Protein AF-A0A950ZWG2-F1 (afdb_monomer_lite)

Structure (mmCIF, N/CA/C/O backbone):
data_AF-A0A950ZWG2-F1
#
_entry.id   AF-A0A950ZWG2-F1
#
loop_
_atom_site.group_PDB
_atom_site.id
_atom_site.type_symbol
_atom_site.label_atom_id
_atom_site.label_alt_id
_atom_site.label_comp_id
_atom_site.label_asym_id
_atom_site.label_entity_id
_atom_site.label_seq_id
_atom_site.pdbx_PDB_ins_code
_atom_site.Cartn_x
_atom_site.Cartn_y
_atom_site.Cartn_z
_atom_site.occupancy
_atom_site.B_iso_or_equiv
_atom_site.auth_seq_id
_atom_site.auth_comp_id
_atom_site.auth_asym_id
_atom_site.auth_atom_id
_atom_site.pdbx_PDB_model_num
ATOM 1 N N . MET A 1 1 ? -2.601 -12.090 12.454 1.00 57.84 1 MET A N 1
ATOM 2 C CA . MET A 1 1 ? -3.024 -10.931 11.631 1.00 57.84 1 MET A CA 1
ATOM 3 C C . MET A 1 1 ? -3.978 -10.058 12.443 1.00 57.84 1 MET A C 1
ATOM 5 O O . MET A 1 1 ? -5.065 -9.748 11.987 1.00 57.84 1 MET A O 1
ATOM 9 N N . GLU A 1 2 ? -3.594 -9.695 13.664 1.00 65.06 2 GLU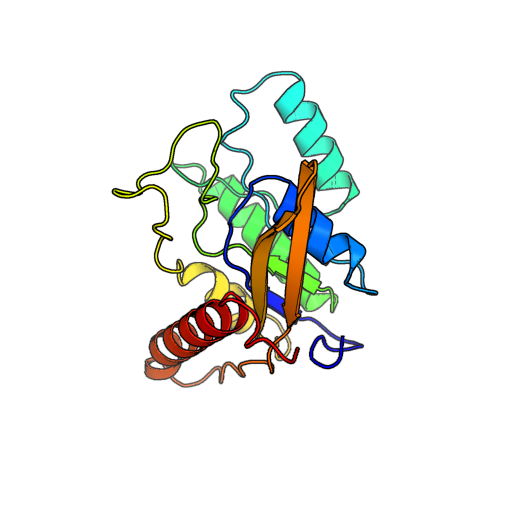 A N 1
ATOM 10 C CA . GLU A 1 2 ? -4.535 -9.152 14.657 1.00 65.06 2 GLU A CA 1
ATOM 11 C C . GLU A 1 2 ? -4.933 -7.692 14.390 1.00 65.06 2 GLU A C 1
ATOM 13 O O . GLU A 1 2 ? -6.014 -7.266 14.769 1.00 65.06 2 GLU A O 1
ATOM 18 N N . ASN A 1 3 ? -4.104 -6.947 13.650 1.00 85.31 3 ASN A N 1
ATOM 19 C CA . ASN A 1 3 ? -4.271 -5.501 13.486 1.00 85.31 3 ASN A CA 1
ATOM 20 C C . ASN A 1 3 ? -4.877 -5.059 12.142 1.00 85.31 3 ASN A C 1
ATOM 22 O O . ASN A 1 3 ? -5.095 -3.867 11.933 1.00 85.31 3 ASN A O 1
ATOM 26 N N . VAL A 1 4 ? -5.147 -5.987 11.214 1.00 85.56 4 VAL A N 1
ATOM 27 C CA . VAL A 1 4 ? -5.869 -5.658 9.972 1.00 85.56 4 VAL A CA 1
ATOM 28 C C . VAL A 1 4 ? -7.368 -5.791 10.248 1.00 85.56 4 VAL A C 1
ATOM 30 O O . VAL A 1 4 ? -7.799 -6.887 10.605 1.00 85.56 4 VAL A O 1
ATOM 33 N N . PRO A 1 5 ? -8.178 -4.734 10.054 1.00 86.31 5 PRO A N 1
ATOM 34 C CA . PRO A 1 5 ? -9.613 -4.801 10.303 1.00 86.31 5 PRO A CA 1
ATOM 35 C C . PRO A 1 5 ? -10.286 -5.935 9.523 1.00 86.31 5 PRO A C 1
ATOM 37 O O . PRO A 1 5 ? -10.123 -6.051 8.301 1.00 86.31 5 PRO A O 1
ATOM 40 N N . GLU A 1 6 ? -11.098 -6.739 10.211 1.00 88.19 6 GLU A N 1
ATOM 41 C CA . GLU A 1 6 ? -11.831 -7.853 9.595 1.00 88.19 6 GLU A CA 1
ATOM 42 C C . GLU A 1 6 ? -12.855 -7.376 8.556 1.00 88.19 6 GLU A C 1
ATOM 44 O O . GLU A 1 6 ? -13.141 -8.070 7.579 1.00 88.19 6 GLU A O 1
ATOM 49 N N . ARG A 1 7 ? -13.406 -6.173 8.756 1.00 89.12 7 ARG A N 1
ATOM 50 C CA . ARG A 1 7 ? -14.430 -5.548 7.910 1.00 89.12 7 ARG A CA 1
ATOM 51 C C . ARG A 1 7 ? -14.141 -4.061 7.727 1.00 89.12 7 ARG A C 1
ATOM 53 O O . ARG A 1 7 ? -13.371 -3.474 8.479 1.00 89.12 7 ARG A O 1
ATOM 60 N N . GLY A 1 8 ? -14.785 -3.459 6.728 1.00 90.88 8 GLY A N 1
ATOM 61 C CA . GLY A 1 8 ? -14.620 -2.040 6.406 1.00 90.88 8 GLY A CA 1
ATOM 62 C C . GLY A 1 8 ? -13.305 -1.736 5.683 1.00 90.88 8 GLY A C 1
ATOM 63 O O . GLY A 1 8 ? -12.516 -2.649 5.417 1.00 90.88 8 GLY A O 1
ATOM 64 N N . PRO A 1 9 ? -13.073 -0.476 5.300 1.00 94.25 9 PRO A N 1
ATOM 65 C CA . PRO A 1 9 ? -11.868 -0.111 4.576 1.00 94.25 9 PRO A CA 1
ATOM 66 C C . PRO A 1 9 ? -10.641 -0.086 5.473 1.00 94.25 9 PRO A C 1
ATOM 68 O O . PRO A 1 9 ? -10.737 0.116 6.678 1.00 94.25 9 PRO A O 1
ATOM 71 N N . ALA A 1 10 ? -9.476 -0.240 4.858 1.00 94.50 10 ALA A N 1
ATOM 72 C CA . ALA A 1 10 ? -8.196 0.005 5.505 1.00 94.50 10 ALA A CA 1
ATOM 73 C C . ALA A 1 10 ? -7.162 0.400 4.454 1.00 94.50 10 ALA A C 1
ATOM 75 O O . ALA A 1 10 ? -7.217 -0.078 3.317 1.00 94.50 10 ALA A O 1
ATOM 76 N N . ILE A 1 11 ? -6.203 1.236 4.843 1.00 94.94 11 ILE A N 1
ATOM 77 C CA . ILE A 1 11 ? -5.002 1.473 4.043 1.00 94.94 11 ILE A CA 1
ATOM 78 C C . ILE A 1 11 ? -3.841 0.784 4.749 1.00 94.94 11 ILE A C 1
ATOM 80 O O . ILE A 1 11 ? -3.479 1.160 5.862 1.00 94.94 11 ILE A O 1
ATOM 84 N N . LEU A 1 12 ? -3.263 -0.221 4.098 1.00 95.25 12 LEU A N 1
ATOM 85 C CA . LEU A 1 12 ? -2.003 -0.824 4.509 1.00 95.25 12 LEU A CA 1
ATOM 86 C C . LEU A 1 12 ? -0.867 0.057 3.997 1.00 95.25 12 LEU A C 1
ATOM 88 O O . LEU A 1 12 ? -0.801 0.358 2.803 1.00 95.25 12 LEU A O 1
ATOM 92 N N . VAL A 1 13 ? 0.015 0.467 4.899 1.00 94.12 13 VAL A N 1
ATOM 93 C CA . VAL A 1 13 ? 1.111 1.385 4.596 1.00 94.12 13 VAL A CA 1
ATOM 94 C C . VAL A 1 13 ? 2.417 0.672 4.875 1.00 94.12 13 VAL A C 1
ATOM 96 O O . VAL A 1 13 ? 2.715 0.368 6.027 1.00 94.12 13 VAL A O 1
ATOM 99 N N . ALA A 1 14 ? 3.187 0.411 3.826 1.00 92.12 14 ALA A N 1
ATOM 100 C CA . ALA A 1 14 ? 4.448 -0.310 3.919 1.00 92.12 14 ALA A CA 1
ATOM 101 C C . ALA A 1 14 ? 5.594 0.493 3.302 1.00 92.12 14 ALA A C 1
ATOM 103 O O . ALA A 1 14 ? 5.391 1.278 2.372 1.00 92.12 14 ALA A O 1
ATOM 104 N N . ARG A 1 15 ? 6.816 0.245 3.784 1.00 87.81 15 ARG A N 1
ATOM 105 C CA . ARG A 1 15 ? 8.027 0.588 3.031 1.00 87.81 15 ARG A CA 1
ATOM 106 C C . ARG A 1 15 ? 8.217 -0.391 1.889 1.00 87.81 15 ARG A C 1
ATOM 108 O O . ARG A 1 15 ? 7.803 -1.547 1.978 1.00 87.81 15 ARG A O 1
ATOM 115 N N . HIS A 1 16 ? 8.843 0.085 0.822 1.00 79.31 16 HIS A N 1
ATOM 116 C CA . HIS A 1 16 ? 9.085 -0.724 -0.359 1.00 79.31 16 HIS A CA 1
ATOM 117 C C . HIS A 1 16 ? 10.554 -1.144 -0.390 1.00 79.31 16 HIS A C 1
ATOM 119 O O . HIS A 1 16 ? 11.430 -0.348 -0.707 1.00 79.31 16 HIS A O 1
ATOM 125 N N . TYR A 1 17 ? 10.843 -2.388 -0.023 1.00 75.50 17 TYR A N 1
ATOM 126 C CA . TYR A 1 17 ? 12.173 -2.975 -0.121 1.00 75.50 17 TYR A CA 1
ATOM 127 C C . TYR A 1 17 ? 12.403 -3.613 -1.495 1.00 75.50 17 TYR A C 1
ATOM 129 O O . TYR A 1 17 ? 13.379 -3.296 -2.170 1.00 75.50 17 TYR A O 1
ATOM 137 N N . HIS A 1 18 ? 11.488 -4.465 -1.958 1.00 75.50 18 HIS A N 1
ATOM 138 C CA . HIS A 1 18 ? 11.606 -5.172 -3.229 1.00 75.50 18 HIS A CA 1
ATOM 139 C C . HIS A 1 18 ? 10.356 -4.991 -4.099 1.00 75.50 18 HIS A C 1
ATOM 141 O O . HIS A 1 18 ? 9.245 -5.323 -3.690 1.00 75.50 18 HIS A O 1
ATOM 147 N N . HIS A 1 19 ? 10.556 -4.572 -5.354 1.00 70.12 19 HIS A N 1
ATOM 148 C CA . HIS A 1 19 ? 9.487 -4.227 -6.306 1.00 70.12 19 HIS A CA 1
ATOM 149 C C . HIS A 1 19 ? 8.378 -5.292 -6.454 1.00 70.12 19 HIS A C 1
ATOM 151 O O . HIS A 1 19 ? 7.208 -4.945 -6.576 1.00 70.12 19 HIS A O 1
ATOM 157 N N . LEU A 1 20 ? 8.730 -6.586 -6.429 1.00 73.88 20 LEU A N 1
ATOM 158 C CA . LEU A 1 20 ? 7.768 -7.696 -6.520 1.00 73.88 20 LEU A CA 1
ATOM 159 C C . LEU A 1 20 ? 7.406 -8.360 -5.175 1.00 73.88 20 LEU A C 1
ATOM 161 O O . LEU A 1 20 ? 6.227 -8.572 -4.889 1.00 73.88 20 LEU A O 1
ATOM 165 N N . TYR A 1 21 ? 8.404 -8.733 -4.365 1.00 79.38 21 TYR A N 1
ATOM 166 C CA . TYR A 1 21 ? 8.184 -9.612 -3.212 1.00 79.38 21 TYR A CA 1
ATOM 167 C C . TYR A 1 21 ? 7.397 -8.969 -2.073 1.00 79.38 21 TYR A C 1
ATOM 169 O O . TYR A 1 21 ? 6.665 -9.683 -1.396 1.00 79.38 21 TYR A O 1
ATOM 177 N N . ASP A 1 22 ? 7.471 -7.649 -1.898 1.00 83.44 22 ASP A N 1
ATOM 178 C CA . ASP A 1 22 ? 6.758 -6.970 -0.811 1.00 83.44 22 ASP A CA 1
ATOM 179 C C . ASP A 1 22 ? 5.245 -7.121 -0.953 1.00 83.44 22 ASP A C 1
ATOM 181 O O . ASP A 1 22 ? 4.557 -7.582 -0.041 1.00 83.44 22 ASP A O 1
ATOM 185 N N . ALA A 1 23 ? 4.726 -6.774 -2.135 1.00 84.00 23 ALA A N 1
ATOM 186 C CA . ALA A 1 23 ? 3.310 -6.903 -2.430 1.00 84.00 23 ALA A CA 1
ATOM 187 C C . ALA A 1 23 ? 2.889 -8.376 -2.373 1.00 84.00 23 ALA A C 1
ATOM 189 O O . ALA A 1 23 ? 1.889 -8.689 -1.738 1.00 84.00 23 ALA A O 1
ATOM 190 N N . ALA A 1 24 ? 3.671 -9.293 -2.954 1.00 85.31 24 ALA A N 1
ATOM 191 C CA . ALA A 1 24 ? 3.365 -10.723 -2.916 1.00 85.31 24 ALA A CA 1
ATOM 192 C C . ALA A 1 24 ? 3.292 -11.273 -1.479 1.00 85.31 24 ALA A C 1
ATOM 194 O O . ALA A 1 24 ? 2.357 -12.004 -1.151 1.00 85.31 24 ALA A O 1
ATOM 195 N N . ALA A 1 25 ? 4.231 -10.889 -0.609 1.00 86.38 25 ALA A N 1
ATOM 196 C CA . ALA A 1 25 ? 4.246 -11.302 0.790 1.00 86.38 25 ALA A CA 1
ATOM 197 C C . ALA A 1 25 ? 3.003 -10.802 1.536 1.00 86.38 25 ALA A C 1
ATOM 199 O O . ALA A 1 25 ? 2.392 -11.568 2.280 1.00 86.38 25 ALA A O 1
ATOM 200 N N . ILE A 1 26 ? 2.592 -9.552 1.304 1.00 89.31 26 ILE A N 1
ATOM 201 C CA . ILE A 1 26 ? 1.384 -8.982 1.912 1.00 89.31 26 ILE A CA 1
ATOM 202 C C . ILE A 1 26 ? 0.129 -9.672 1.370 1.00 89.31 26 ILE A C 1
ATOM 204 O O . ILE A 1 26 ? -0.695 -10.123 2.158 1.00 89.31 26 ILE A O 1
ATOM 208 N N . LEU A 1 27 ? -0.003 -9.821 0.049 1.00 89.31 27 LEU A N 1
ATOM 209 C CA . LEU A 1 27 ? -1.151 -10.475 -0.589 1.00 89.31 27 LEU A CA 1
ATOM 210 C C . LEU A 1 27 ? -1.334 -11.923 -0.108 1.00 89.31 27 LEU A C 1
ATOM 212 O O . LEU A 1 27 ? -2.456 -12.346 0.146 1.00 89.31 27 LEU A O 1
ATOM 216 N N . ALA A 1 28 ? -0.240 -12.666 0.072 1.00 88.12 28 ALA A N 1
ATOM 217 C CA . ALA A 1 28 ? -0.278 -14.042 0.569 1.00 88.12 28 ALA A CA 1
ATOM 218 C C . ALA A 1 28 ? -0.637 -14.146 2.064 1.00 88.12 28 ALA A C 1
ATOM 220 O O . ALA A 1 28 ? -1.088 -15.196 2.518 1.00 88.12 28 ALA A O 1
ATOM 221 N N . ASN A 1 29 ? -0.433 -13.075 2.837 1.00 89.06 29 ASN A N 1
ATOM 222 C CA . ASN A 1 29 ? -0.609 -13.046 4.291 1.00 89.06 29 ASN A CA 1
ATOM 223 C C . ASN A 1 29 ? -1.711 -12.080 4.741 1.00 89.06 29 ASN A C 1
ATOM 225 O O . ASN A 1 29 ? -1.755 -11.696 5.907 1.00 89.06 29 ASN A O 1
ATOM 229 N N . VAL A 1 30 ? -2.613 -11.669 3.856 1.00 88.94 30 VAL A N 1
ATOM 230 C CA . VAL A 1 30 ? -3.818 -10.930 4.236 1.00 88.94 30 VAL A CA 1
ATOM 231 C C . VAL A 1 30 ? -5.017 -11.729 3.749 1.00 88.94 30 VAL A C 1
ATOM 233 O O . VAL A 1 30 ? -5.161 -11.998 2.566 1.00 88.94 30 VAL A O 1
ATOM 236 N N . ARG A 1 31 ? -5.903 -12.121 4.673 1.00 87.31 31 ARG A N 1
ATOM 237 C CA . ARG A 1 31 ? -7.103 -12.927 4.355 1.00 87.31 31 ARG A CA 1
ATOM 238 C C . ARG A 1 31 ? -8.150 -12.180 3.526 1.00 87.31 31 ARG A C 1
ATOM 240 O O . ARG A 1 31 ? -9.110 -12.783 3.058 1.00 87.31 31 ARG A O 1
ATOM 247 N N . ARG A 1 32 ? -8.005 -10.862 3.407 1.00 89.94 32 ARG A N 1
ATOM 248 C CA . ARG A 1 32 ? -8.902 -9.986 2.656 1.00 89.94 32 ARG A CA 1
ATOM 249 C C . ARG A 1 32 ? -8.307 -9.683 1.293 1.00 89.94 32 ARG A C 1
ATOM 251 O O . ARG A 1 32 ? -7.094 -9.615 1.143 1.00 89.94 32 ARG A O 1
ATOM 258 N N . GLU A 1 33 ? -9.175 -9.436 0.324 1.00 91.12 33 GLU A N 1
ATOM 259 C CA . GLU A 1 33 ? -8.762 -8.920 -0.975 1.00 91.12 33 GLU A CA 1
ATOM 260 C C . GLU A 1 33 ? -8.091 -7.549 -0.795 1.00 91.12 33 GLU A C 1
ATOM 262 O O . GLU A 1 33 ? -8.706 -6.598 -0.299 1.00 91.12 33 GLU A O 1
ATOM 267 N N . VAL A 1 34 ? -6.812 -7.476 -1.162 1.00 93.00 34 VAL A N 1
ATOM 268 C CA . VAL A 1 34 ? -6.003 -6.259 -1.103 1.00 93.00 34 VAL A CA 1
ATOM 269 C C . VAL A 1 34 ? -5.768 -5.764 -2.522 1.00 93.00 34 VAL A C 1
ATOM 271 O O . VAL A 1 34 ? -5.275 -6.489 -3.388 1.00 93.00 34 VAL A O 1
ATOM 274 N N . HIS A 1 35 ? -6.075 -4.493 -2.745 1.00 94.69 35 HIS A N 1
ATOM 275 C CA . HIS A 1 35 ? -5.797 -3.816 -4.002 1.00 94.69 35 HIS A CA 1
ATOM 276 C C . HIS A 1 35 ? -4.532 -2.984 -3.848 1.00 94.69 35 HIS A C 1
ATOM 278 O O . HIS A 1 35 ? -4.397 -2.235 -2.884 1.00 94.69 35 HIS A O 1
ATOM 284 N N . VAL A 1 36 ? -3.593 -3.105 -4.780 1.00 92.88 36 VAL A N 1
ATOM 285 C CA . VAL A 1 36 ? -2.309 -2.405 -4.692 1.00 92.88 36 VAL A CA 1
ATOM 286 C C . VAL A 1 36 ? -2.376 -1.126 -5.518 1.00 92.88 36 VAL A C 1
ATOM 288 O O . VAL A 1 36 ? -2.737 -1.166 -6.692 1.00 92.88 36 VAL A O 1
ATOM 291 N N . LEU A 1 37 ? -2.031 0.015 -4.920 1.00 90.19 37 LEU A N 1
ATOM 292 C CA . LEU A 1 37 ? -1.791 1.247 -5.670 1.00 90.19 37 LEU A CA 1
ATOM 293 C C . LEU A 1 37 ? -0.452 1.105 -6.401 1.00 90.19 37 LEU A C 1
ATOM 295 O O . LEU A 1 37 ? 0.608 1.229 -5.789 1.00 90.19 37 LEU A O 1
ATOM 299 N N . VAL A 1 38 ? -0.500 0.810 -7.699 1.00 85.56 38 VAL A N 1
ATOM 300 C CA . VAL A 1 38 ? 0.692 0.485 -8.489 1.00 85.56 38 VAL A CA 1
ATOM 301 C C . VAL A 1 38 ? 1.141 1.657 -9.343 1.00 85.56 38 VAL A C 1
ATOM 303 O O . VAL A 1 38 ? 0.348 2.312 -10.023 1.00 85.56 38 VAL A O 1
ATOM 306 N N . ALA A 1 39 ? 2.449 1.877 -9.359 1.00 82.62 39 ALA A N 1
ATOM 307 C CA . ALA A 1 39 ? 3.078 2.728 -10.346 1.00 82.62 39 ALA A CA 1
ATOM 308 C C . ALA A 1 39 ? 3.575 1.884 -11.524 1.00 82.62 39 ALA A C 1
ATOM 310 O O . ALA A 1 39 ? 4.307 0.917 -11.319 1.00 82.62 39 ALA A O 1
ATOM 311 N N . LEU A 1 40 ? 3.167 2.224 -12.750 1.00 80.19 40 LEU A N 1
ATOM 312 C CA . LEU A 1 40 ? 3.529 1.471 -13.965 1.00 80.19 40 LEU A CA 1
ATOM 313 C C . LEU A 1 40 ? 4.415 2.262 -14.936 1.00 80.19 40 LEU A C 1
ATOM 315 O O . LEU A 1 40 ? 4.761 1.745 -15.994 1.00 80.19 40 LEU A O 1
ATOM 319 N N . ASP A 1 41 ? 4.811 3.488 -14.590 1.00 73.62 41 ASP A N 1
ATOM 320 C CA . ASP A 1 41 ? 5.671 4.342 -15.424 1.00 73.62 41 ASP A CA 1
ATOM 321 C C . ASP A 1 41 ? 7.071 3.756 -15.680 1.00 73.62 41 ASP A C 1
ATOM 323 O O . ASP A 1 41 ? 7.761 4.196 -16.595 1.00 73.62 41 ASP A O 1
ATOM 327 N N . TRP A 1 42 ? 7.481 2.738 -14.917 1.00 68.38 42 TRP A N 1
ATOM 328 C CA . TRP A 1 42 ? 8.733 2.002 -15.124 1.00 68.38 42 TRP A CA 1
ATOM 329 C C . TRP A 1 42 ? 8.680 1.003 -16.283 1.00 68.38 42 TRP A C 1
ATOM 331 O O . TRP A 1 42 ? 9.709 0.609 -16.830 1.00 68.38 42 TRP A O 1
ATOM 341 N N . LEU A 1 43 ? 7.490 0.568 -16.684 1.00 69.50 43 LEU A N 1
ATOM 342 C CA . LEU A 1 43 ? 7.358 -0.281 -17.855 1.00 69.50 43 LEU A CA 1
ATOM 343 C C . LEU A 1 43 ? 7.484 0.637 -19.064 1.00 69.50 43 LEU A C 1
ATOM 345 O O . LEU A 1 43 ? 6.543 1.362 -19.378 1.00 69.50 43 LEU A O 1
ATOM 349 N N . GLY A 1 44 ? 8.644 0.607 -19.728 1.00 65.19 44 GLY A N 1
ATOM 350 C CA . GLY A 1 44 ? 9.007 1.425 -20.898 1.00 65.19 44 GLY A CA 1
ATOM 351 C C . GLY A 1 44 ? 8.140 1.226 -22.155 1.00 65.19 44 GLY A C 1
ATOM 352 O O . GLY A 1 44 ? 8.622 1.391 -23.270 1.00 65.19 44 GLY A O 1
ATOM 353 N N . GLY A 1 45 ? 6.868 0.856 -21.990 1.00 76.44 45 GLY A N 1
ATOM 354 C CA . GLY A 1 45 ? 5.871 0.679 -23.032 1.00 76.44 45 GLY A CA 1
ATOM 355 C C . GLY A 1 45 ? 5.712 -0.763 -23.512 1.00 76.44 45 GLY A C 1
ATOM 356 O O . GLY A 1 45 ? 6.145 -1.732 -22.882 1.00 76.44 45 GLY A O 1
ATOM 357 N N . GLY A 1 46 ? 5.033 -0.891 -24.651 1.00 84.69 46 GLY A N 1
ATOM 358 C CA . GLY A 1 46 ? 4.869 -2.151 -25.371 1.00 84.69 46 GLY A CA 1
ATOM 359 C C . GLY A 1 46 ? 3.985 -3.184 -24.668 1.00 84.69 46 GLY A C 1
ATOM 360 O O . GLY A 1 46 ? 3.134 -2.870 -23.832 1.00 84.69 46 GLY A O 1
ATOM 361 N N . TRP A 1 47 ? 4.188 -4.449 -25.038 1.00 85.81 47 TRP A N 1
ATOM 362 C CA . TRP A 1 47 ? 3.344 -5.563 -24.600 1.00 85.81 47 TRP A CA 1
ATOM 363 C C . TRP A 1 47 ? 3.390 -5.786 -23.083 1.00 85.81 47 TRP A C 1
ATOM 365 O O . TRP A 1 47 ? 2.369 -6.111 -22.488 1.00 85.81 47 TRP A O 1
ATOM 375 N N . ARG A 1 48 ? 4.540 -5.551 -22.435 1.00 82.44 48 ARG A N 1
ATOM 376 C CA . ARG A 1 48 ? 4.684 -5.700 -20.977 1.00 82.44 48 ARG A CA 1
ATOM 377 C C . ARG A 1 48 ? 3.795 -4.713 -20.228 1.00 82.44 48 ARG A C 1
ATOM 379 O O . ARG A 1 48 ? 3.105 -5.103 -19.291 1.00 82.44 48 ARG A O 1
ATOM 386 N N . LEU A 1 49 ? 3.758 -3.455 -20.675 1.00 84.12 49 LEU A N 1
ATOM 387 C CA . LEU A 1 49 ? 2.852 -2.453 -20.118 1.00 84.12 49 LEU A CA 1
ATOM 388 C C . LEU A 1 49 ? 1.387 -2.832 -20.369 1.00 84.12 49 LEU A C 1
ATOM 390 O O . LEU A 1 49 ? 0.566 -2.693 -19.467 1.00 84.12 49 LEU A O 1
ATOM 394 N N . ALA A 1 50 ? 1.051 -3.336 -21.559 1.00 85.25 50 ALA A N 1
ATOM 395 C CA . ALA A 1 50 ? -0.310 -3.774 -21.869 1.00 85.25 50 ALA A CA 1
ATOM 396 C C . ALA A 1 50 ? -0.769 -4.925 -20.956 1.00 85.25 50 ALA A C 1
ATOM 398 O O . ALA A 1 50 ? -1.841 -4.839 -20.359 1.00 85.25 50 ALA A O 1
ATOM 399 N N . VAL A 1 51 ? 0.071 -5.950 -20.778 1.00 86.81 51 VAL A N 1
ATOM 400 C CA . VAL A 1 51 ? -0.195 -7.084 -19.880 1.00 86.81 51 VAL A CA 1
ATOM 401 C C . VAL A 1 51 ? -0.340 -6.614 -18.436 1.00 86.81 51 VAL A C 1
ATOM 403 O O . VAL A 1 51 ? -1.305 -6.975 -17.770 1.00 86.81 51 VAL A O 1
ATOM 406 N N . MET A 1 52 ? 0.559 -5.756 -17.954 1.00 85.12 52 MET A N 1
ATOM 407 C CA . MET A 1 52 ? 0.484 -5.253 -16.580 1.00 85.12 52 MET A CA 1
ATOM 408 C C . MET A 1 52 ? -0.734 -4.362 -16.343 1.00 85.12 52 MET A C 1
ATOM 410 O O . MET A 1 52 ? -1.340 -4.438 -15.278 1.00 85.12 52 MET A O 1
ATOM 414 N N . ARG A 1 53 ? -1.151 -3.561 -17.330 1.00 86.25 53 ARG A N 1
ATOM 415 C CA . ARG A 1 53 ? -2.411 -2.806 -17.252 1.00 86.25 53 ARG A CA 1
ATOM 416 C C . ARG A 1 53 ? -3.622 -3.728 -17.225 1.00 86.25 53 ARG A C 1
ATOM 418 O O . ARG A 1 53 ? -4.562 -3.445 -16.490 1.00 86.25 53 ARG A O 1
ATOM 425 N N . TRP A 1 54 ? -3.602 -4.810 -17.999 1.00 88.38 54 TRP A N 1
ATOM 426 C CA . TRP A 1 54 ? -4.667 -5.809 -17.985 1.00 88.38 54 TRP A CA 1
ATOM 427 C C . TRP A 1 54 ? -4.751 -6.521 -16.628 1.00 88.38 54 TRP A C 1
ATOM 429 O O . TRP A 1 54 ? -5.831 -6.579 -16.046 1.00 88.38 54 TRP A O 1
ATOM 439 N N . LEU A 1 55 ? -3.616 -6.960 -16.074 1.00 87.44 55 LEU A N 1
ATOM 440 C CA . LEU A 1 55 ? -3.545 -7.564 -14.738 1.00 87.44 55 LEU A CA 1
ATOM 441 C C . LEU A 1 55 ? -4.014 -6.592 -13.650 1.00 87.44 55 LEU A C 1
ATOM 443 O O . LEU A 1 55 ? -4.824 -6.962 -12.804 1.00 87.44 55 LEU A O 1
ATOM 447 N N . ALA A 1 56 ? -3.557 -5.338 -13.703 1.00 87.44 56 ALA A N 1
ATOM 448 C CA . ALA A 1 56 ? -3.988 -4.305 -12.770 1.00 87.44 56 ALA A CA 1
ATOM 449 C C . ALA A 1 56 ? -5.500 -4.057 -12.871 1.00 87.44 56 ALA A C 1
ATOM 451 O O . ALA A 1 56 ? -6.174 -3.973 -11.850 1.00 87.44 56 ALA A O 1
ATOM 452 N N . ALA A 1 57 ? -6.064 -4.007 -14.080 1.00 88.19 57 ALA A N 1
ATOM 453 C CA . ALA A 1 57 ? -7.505 -3.865 -14.267 1.00 88.19 57 ALA A CA 1
ATOM 454 C C . ALA A 1 57 ? -8.282 -5.069 -13.707 1.00 88.19 57 ALA A C 1
ATOM 456 O O . ALA A 1 57 ? -9.261 -4.872 -12.988 1.00 88.19 57 ALA A O 1
ATOM 457 N N . ALA A 1 58 ? -7.821 -6.296 -13.975 1.00 87.19 58 ALA A N 1
ATOM 458 C CA . ALA A 1 58 ? -8.441 -7.526 -13.482 1.00 87.19 58 ALA A CA 1
ATOM 459 C C . ALA A 1 58 ? -8.438 -7.604 -11.946 1.00 87.19 58 ALA A C 1
ATOM 461 O O . ALA A 1 58 ? -9.445 -7.964 -11.344 1.00 87.19 58 ALA A O 1
ATOM 462 N N 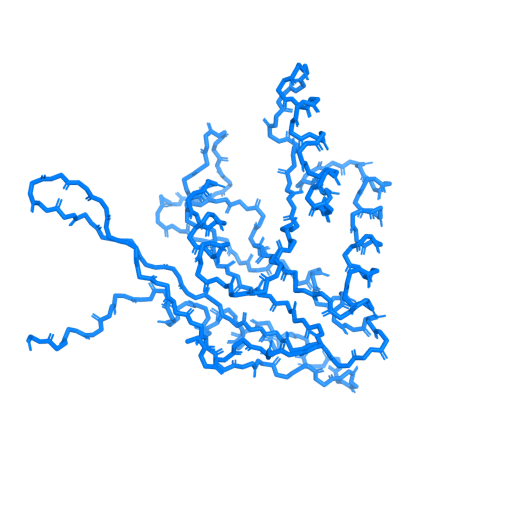. ALA A 1 59 ? -7.341 -7.189 -11.308 1.00 86.81 59 ALA A N 1
ATOM 463 C CA . ALA A 1 59 ? -7.212 -7.129 -9.852 1.00 86.81 59 ALA A CA 1
ATOM 464 C C . ALA A 1 59 ? -7.785 -5.835 -9.228 1.00 86.81 59 ALA A C 1
ATOM 466 O O . ALA A 1 59 ? -7.667 -5.607 -8.020 1.00 86.81 59 ALA A O 1
ATOM 467 N N . ARG A 1 60 ? -8.384 -4.955 -10.046 1.00 91.56 60 ARG A N 1
ATOM 468 C CA . ARG A 1 60 ? -8.866 -3.615 -9.664 1.00 91.56 60 ARG A CA 1
ATOM 469 C C . ARG A 1 60 ? -7.798 -2.755 -8.968 1.00 91.56 60 ARG A C 1
ATOM 471 O O . ARG A 1 60 ? -8.115 -1.954 -8.094 1.00 91.56 60 ARG A O 1
ATOM 478 N N . TRP A 1 61 ? -6.534 -2.915 -9.337 1.00 92.06 61 TRP A N 1
ATOM 479 C CA . TRP A 1 61 ? -5.408 -2.145 -8.816 1.00 92.06 61 TRP A CA 1
ATOM 480 C C . TRP A 1 61 ? -5.382 -0.741 -9.425 1.00 92.06 61 TRP A C 1
ATOM 482 O O . TRP A 1 61 ? -5.267 -0.602 -10.648 1.00 92.06 61 TRP A O 1
ATOM 492 N N . PRO A 1 62 ? -5.486 0.320 -8.605 1.00 90.50 62 PRO A N 1
ATOM 493 C CA . PRO A 1 62 ? -5.384 1.680 -9.104 1.00 90.50 62 PRO A CA 1
ATOM 494 C C . PRO A 1 62 ? -3.983 1.953 -9.658 1.00 90.50 62 PRO A C 1
ATOM 496 O O . PRO A 1 62 ? -2.981 1.634 -9.020 1.00 90.50 62 PRO A O 1
ATOM 499 N N . VAL A 1 63 ? -3.915 2.570 -10.839 1.00 88.06 63 VAL A N 1
ATOM 500 C CA . VAL A 1 63 ? -2.650 2.874 -11.521 1.00 88.06 63 VAL A CA 1
ATOM 501 C C . VAL A 1 63 ? -2.322 4.355 -11.383 1.00 88.06 63 VAL A C 1
ATOM 503 O O . VAL A 1 63 ? -3.151 5.214 -11.681 1.00 88.06 63 VAL A O 1
ATOM 506 N N . VAL A 1 64 ? -1.090 4.650 -10.979 1.00 85.31 64 VAL A N 1
ATOM 507 C CA . VAL A 1 64 ? -0.521 6.002 -10.908 1.00 85.31 64 VAL A CA 1
ATOM 508 C C . VAL A 1 64 ? 0.843 6.048 -11.600 1.00 85.31 64 VAL A C 1
ATOM 510 O O . VAL A 1 64 ? 1.381 5.026 -12.020 1.00 85.31 64 VAL A O 1
ATOM 513 N N . TRP A 1 65 ? 1.376 7.248 -11.800 1.00 81.75 65 TRP A N 1
ATOM 514 C CA . TRP A 1 65 ? 2.678 7.506 -12.413 1.00 81.75 65 TRP A CA 1
ATOM 515 C C . TRP A 1 65 ? 3.545 8.303 -11.435 1.00 81.75 65 TRP A C 1
ATOM 517 O O . TRP A 1 65 ? 3.091 9.325 -10.909 1.00 81.75 65 TRP A O 1
ATOM 527 N N . ARG A 1 66 ? 4.794 7.862 -11.221 1.00 70.00 66 ARG A N 1
ATOM 528 C CA . ARG A 1 66 ? 5.737 8.472 -10.258 1.00 70.00 66 ARG A CA 1
ATOM 529 C C . ARG A 1 66 ? 6.217 9.862 -10.669 1.00 70.00 66 ARG A C 1
ATOM 531 O O . ARG A 1 66 ? 6.494 10.688 -9.804 1.00 70.00 66 ARG A O 1
ATOM 538 N N . ARG A 1 67 ? 6.348 10.139 -11.975 1.00 59.97 67 ARG A N 1
ATOM 539 C CA . ARG A 1 67 ? 6.866 11.416 -12.510 1.00 59.97 67 ARG A CA 1
ATOM 540 C C . ARG A 1 67 ? 6.071 11.897 -13.731 1.00 59.97 67 ARG A C 1
ATOM 542 O O . ARG A 1 67 ? 5.605 11.101 -14.540 1.00 59.97 67 ARG A O 1
ATOM 549 N N . GLY A 1 68 ? 5.988 13.221 -13.898 1.00 54.25 68 GLY A N 1
ATOM 550 C CA . GLY A 1 68 ? 5.521 13.882 -15.126 1.00 54.25 68 GLY A CA 1
ATOM 551 C C . GLY A 1 68 ? 4.065 14.370 -15.129 1.00 54.25 68 GLY A C 1
ATOM 552 O O . GLY A 1 68 ? 3.309 14.186 -14.179 1.00 54.25 68 GLY A O 1
ATOM 553 N N . ARG A 1 69 ? 3.657 15.014 -16.237 1.00 46.31 69 ARG A N 1
ATOM 554 C CA . ARG A 1 69 ? 2.325 15.629 -16.451 1.00 46.31 69 ARG A CA 1
ATOM 555 C C . ARG A 1 69 ? 1.187 14.613 -16.661 1.00 46.31 69 ARG A C 1
ATOM 557 O O . ARG A 1 69 ? 0.192 14.927 -17.310 1.00 46.31 69 ARG A O 1
ATOM 564 N N . ALA A 1 70 ? 1.274 13.412 -16.093 1.00 62.50 70 ALA A N 1
ATOM 565 C CA . ALA A 1 70 ? 0.215 12.401 -16.146 1.00 62.50 70 ALA A CA 1
ATOM 566 C C . ALA A 1 70 ? -0.924 12.702 -15.144 1.00 62.50 70 ALA A C 1
ATOM 568 O O . ALA A 1 70 ? -1.475 11.804 -14.511 1.00 62.50 70 ALA A O 1
ATOM 569 N N . CYS A 1 71 ? -1.294 13.981 -14.998 1.00 62.72 71 CYS A N 1
ATOM 570 C CA . CYS A 1 71 ? -2.277 14.467 -14.024 1.00 62.72 71 CYS A CA 1
ATOM 571 C C . CYS A 1 71 ? -3.612 13.714 -14.131 1.00 62.72 71 CYS A C 1
ATOM 573 O O . CYS A 1 71 ? -4.209 13.365 -13.115 1.00 62.72 71 CYS A O 1
ATOM 575 N N . ARG A 1 72 ? -4.049 13.394 -15.358 1.00 64.94 72 ARG A N 1
ATOM 576 C CA . ARG A 1 72 ? -5.273 12.618 -15.593 1.00 64.94 72 ARG A CA 1
ATOM 577 C C . ARG A 1 72 ? -5.171 11.188 -15.052 1.00 64.94 72 ARG A C 1
ATOM 579 O O . ARG A 1 72 ? -6.053 10.792 -14.302 1.00 64.94 72 ARG A O 1
ATOM 586 N N . ILE A 1 73 ? -4.102 10.459 -15.384 1.00 73.06 73 ILE A N 1
ATOM 587 C CA . ILE A 1 73 ? -3.906 9.070 -14.931 1.00 73.06 73 ILE A CA 1
ATOM 588 C C . ILE A 1 73 ? -3.820 9.031 -13.408 1.00 73.06 73 ILE A C 1
ATOM 590 O O . ILE A 1 73 ? -4.504 8.237 -12.773 1.00 73.06 73 ILE A O 1
ATOM 594 N N . ASN A 1 74 ? -3.068 9.958 -12.811 1.00 82.00 74 ASN A N 1
ATOM 595 C CA . ASN A 1 74 ? -2.995 10.059 -11.359 1.00 82.00 74 ASN A CA 1
ATOM 596 C C . ASN A 1 74 ? -4.380 10.344 -10.768 1.00 82.00 74 ASN A C 1
ATOM 598 O O . ASN A 1 74 ? -4.810 9.640 -9.861 1.00 82.00 74 ASN A O 1
ATOM 602 N N . ARG A 1 75 ? -5.140 11.300 -11.315 1.00 83.75 75 ARG A N 1
ATOM 603 C CA . ARG A 1 75 ? -6.504 11.596 -10.850 1.00 83.75 75 ARG A CA 1
ATOM 604 C C . ARG A 1 75 ? -7.437 10.384 -10.939 1.00 83.75 75 ARG A C 1
ATOM 606 O O . ARG A 1 75 ? -8.245 10.186 -10.034 1.00 83.75 75 ARG A O 1
ATOM 613 N N . GLU A 1 76 ? -7.339 9.592 -12.002 1.00 87.00 76 GLU A N 1
ATOM 614 C CA . GLU A 1 76 ? -8.104 8.353 -12.175 1.00 87.00 76 GLU A CA 1
ATOM 615 C C . GLU A 1 76 ? -7.695 7.291 -11.150 1.00 87.00 76 GLU A C 1
ATOM 617 O O . GLU A 1 76 ? -8.571 6.739 -10.486 1.00 87.00 76 GLU A O 1
ATOM 622 N N . GLY A 1 77 ? -6.392 7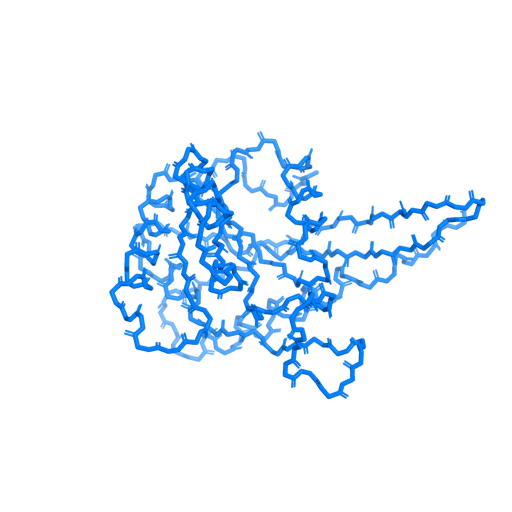.082 -10.937 1.00 88.00 77 GLY A N 1
ATOM 623 C CA . GLY A 1 77 ? -5.867 6.198 -9.896 1.00 88.00 77 GLY A CA 1
ATOM 624 C C . GLY A 1 77 ? -6.351 6.596 -8.501 1.00 88.00 77 GLY A C 1
ATOM 625 O O . GLY A 1 77 ? -6.942 5.786 -7.795 1.00 88.00 77 GLY A O 1
ATOM 626 N N . TYR A 1 78 ? -6.224 7.872 -8.129 1.00 89.44 78 TYR A N 1
ATOM 627 C CA . TYR A 1 78 ? -6.729 8.386 -6.849 1.00 89.44 78 TYR A CA 1
ATOM 628 C C . TYR A 1 78 ? -8.248 8.203 -6.703 1.00 89.44 78 TYR A C 1
ATOM 630 O O . TYR A 1 78 ? -8.732 7.858 -5.624 1.00 89.44 78 TYR A O 1
ATOM 638 N N . ARG A 1 79 ? -9.022 8.401 -7.779 1.00 91.31 79 ARG A N 1
ATOM 639 C CA . ARG A 1 79 ? -10.476 8.178 -7.762 1.00 91.31 79 ARG A CA 1
ATOM 640 C C . ARG A 1 79 ? -10.822 6.698 -7.596 1.00 91.31 79 ARG A C 1
ATOM 642 O O . ARG A 1 79 ? -11.727 6.385 -6.829 1.00 91.31 79 ARG A O 1
ATOM 649 N N . ALA A 1 80 ? -10.110 5.803 -8.278 1.00 93.25 80 ALA A N 1
ATOM 650 C CA . ALA A 1 80 ? -10.284 4.363 -8.130 1.00 93.25 80 ALA A CA 1
ATOM 651 C C . ALA A 1 80 ? -9.960 3.911 -6.697 1.00 93.25 80 ALA A C 1
ATOM 653 O O . ALA A 1 80 ? -10.766 3.209 -6.091 1.00 93.25 80 ALA A O 1
ATOM 654 N N . SER A 1 81 ? -8.864 4.406 -6.114 1.00 94.12 81 SER A N 1
ATOM 655 C CA . SER A 1 81 ? -8.518 4.184 -4.704 1.00 94.12 81 SER A CA 1
ATOM 656 C C . SER A 1 81 ? -9.628 4.636 -3.754 1.00 94.12 81 SER A C 1
ATOM 658 O O . SER A 1 81 ? -10.026 3.884 -2.870 1.00 94.12 81 SER A O 1
ATOM 660 N N . LEU A 1 82 ? -10.180 5.839 -3.953 1.00 93.81 82 LEU A N 1
ATOM 661 C CA . LEU A 1 82 ? -11.299 6.332 -3.142 1.00 93.81 82 LEU A CA 1
ATOM 662 C C . LEU A 1 82 ? -12.549 5.458 -3.270 1.00 93.81 82 LEU A C 1
ATOM 664 O O . LEU A 1 82 ? -13.221 5.215 -2.271 1.00 93.81 82 LEU A O 1
ATOM 668 N N . ASN A 1 83 ? -12.872 4.985 -4.474 1.00 94.94 83 ASN A N 1
ATOM 669 C CA . ASN A 1 83 ? -14.015 4.096 -4.679 1.00 94.94 83 ASN A CA 1
ATOM 670 C C . ASN A 1 83 ? -13.830 2.773 -3.925 1.00 94.94 83 ASN A C 1
ATOM 672 O O . ASN A 1 83 ? -14.739 2.366 -3.212 1.00 94.94 83 ASN A O 1
ATOM 676 N N . LEU A 1 84 ? -12.643 2.163 -3.998 1.00 95.19 84 LEU A N 1
ATOM 677 C CA . LEU A 1 84 ? -12.323 0.938 -3.259 1.00 95.19 84 LEU A CA 1
ATOM 678 C C . LEU A 1 84 ? -12.487 1.123 -1.746 1.00 95.19 84 LEU A C 1
ATOM 680 O O . LEU A 1 84 ? -13.118 0.299 -1.088 1.00 95.19 84 LEU A O 1
ATOM 684 N N . LEU A 1 85 ? -11.982 2.229 -1.193 1.00 94.00 85 LEU A N 1
ATOM 685 C CA . LEU A 1 85 ? -12.153 2.533 0.230 1.00 94.00 85 LEU A CA 1
ATOM 686 C C . LEU A 1 85 ? -13.631 2.759 0.587 1.00 94.00 85 LEU A C 1
ATOM 688 O O . LEU A 1 85 ? -14.108 2.263 1.601 1.00 94.00 85 LEU A O 1
ATOM 692 N N . ASN A 1 86 ? -14.397 3.443 -0.263 1.00 93.12 86 ASN A N 1
ATOM 693 C CA . ASN A 1 86 ? -15.834 3.630 -0.039 1.00 93.12 86 ASN A CA 1
ATOM 694 C C . ASN A 1 86 ? -16.639 2.322 -0.155 1.00 93.12 86 ASN A C 1
ATOM 696 O O . ASN A 1 86 ? -17.687 2.202 0.471 1.00 93.12 86 ASN A O 1
ATOM 700 N N . GLU A 1 87 ? -16.148 1.343 -0.916 1.00 94.38 87 GLU A N 1
ATOM 701 C CA . GLU A 1 87 ? -16.675 -0.029 -0.982 1.00 94.38 87 GLU A CA 1
ATOM 702 C C . GLU A 1 87 ? -16.228 -0.901 0.210 1.00 94.38 87 GLU A C 1
ATOM 704 O O . GLU A 1 87 ? -16.560 -2.084 0.272 1.00 94.38 87 GLU A O 1
ATOM 709 N N . GLY A 1 88 ? -15.454 -0.350 1.151 1.00 94.12 88 GLY A N 1
ATOM 710 C CA . GLY A 1 88 ? -14.946 -1.076 2.312 1.00 94.12 88 GLY A CA 1
ATOM 711 C C . GLY A 1 88 ? -13.806 -2.045 1.991 1.00 94.12 88 GLY A C 1
ATOM 712 O O . GLY A 1 88 ? -13.617 -3.019 2.721 1.00 94.12 88 GLY A O 1
ATOM 713 N N . ARG A 1 89 ? -13.064 -1.819 0.901 1.00 95.38 89 ARG A N 1
ATOM 714 C CA . ARG A 1 89 ? -11.925 -2.651 0.480 1.00 95.38 89 ARG A CA 1
ATOM 715 C C . ARG A 1 89 ? -10.620 -2.219 1.148 1.00 95.38 89 ARG A C 1
ATOM 717 O O . ARG A 1 89 ? -10.509 -1.117 1.686 1.00 95.38 89 ARG A O 1
ATOM 724 N N . VAL A 1 90 ? -9.624 -3.102 1.095 1.00 95.12 90 VAL A N 1
ATOM 725 C CA . VAL A 1 90 ? -8.281 -2.847 1.627 1.00 95.12 90 VAL A CA 1
ATOM 726 C C . VAL A 1 90 ? -7.371 -2.371 0.500 1.00 95.12 90 VAL A C 1
ATOM 728 O O . VAL A 1 90 ? -7.298 -3.000 -0.555 1.00 95.12 90 VAL A O 1
ATOM 731 N N . LEU A 1 91 ? -6.673 -1.262 0.727 1.00 95.94 91 LEU A N 1
ATOM 732 C CA . LEU A 1 91 ? -5.746 -0.664 -0.229 1.00 95.94 91 LEU A CA 1
ATOM 733 C C . LEU A 1 91 ? -4.318 -0.743 0.320 1.00 95.94 91 LEU A C 1
ATOM 735 O O . LEU A 1 91 ? -4.061 -0.268 1.420 1.00 95.94 91 LEU A O 1
ATOM 739 N N . LEU A 1 92 ? -3.385 -1.312 -0.438 1.00 94.88 92 LEU A N 1
ATOM 740 C CA . LEU A 1 92 ? -1.956 -1.298 -0.127 1.00 94.88 92 LEU A CA 1
ATOM 741 C C . LEU A 1 92 ? -1.277 -0.134 -0.845 1.00 94.88 92 LEU A C 1
ATOM 743 O O . LEU A 1 92 ? -1.416 0.019 -2.061 1.00 94.88 92 LEU A O 1
ATOM 747 N N . ILE A 1 93 ? -0.524 0.661 -0.089 1.00 93.06 93 ILE A N 1
ATOM 748 C CA . ILE A 1 93 ? 0.245 1.795 -0.595 1.00 93.06 93 ILE A CA 1
ATOM 749 C C . ILE A 1 93 ? 1.687 1.699 -0.099 1.00 93.06 93 ILE A C 1
ATOM 751 O O . ILE A 1 93 ? 1.942 1.418 1.072 1.00 93.06 93 ILE A O 1
ATOM 755 N N . PHE A 1 94 ? 2.611 2.015 -1.004 1.00 91.38 94 PHE A N 1
ATOM 756 C CA . PHE A 1 94 ? 4.020 2.255 -0.719 1.00 91.38 94 PHE A CA 1
ATOM 757 C C . PHE A 1 94 ? 4.310 3.756 -0.884 1.00 91.38 94 PHE A C 1
ATOM 759 O O . PHE A 1 94 ? 4.545 4.204 -2.011 1.00 91.38 94 PHE A O 1
ATOM 766 N N . PRO A 1 95 ? 4.250 4.568 0.191 1.00 85.69 95 PRO A N 1
ATOM 767 C CA . PRO A 1 95 ? 4.262 6.031 0.073 1.00 85.69 95 PRO A CA 1
ATOM 768 C C . PRO A 1 95 ? 5.572 6.620 -0.452 1.00 85.69 95 PRO A C 1
ATOM 770 O O . PRO A 1 95 ? 5.606 7.776 -0.853 1.00 85.69 95 PRO A O 1
ATOM 773 N N . GLU A 1 96 ? 6.650 5.841 -0.449 1.00 80.12 96 GLU A N 1
ATOM 774 C CA . GLU A 1 96 ? 7.951 6.244 -0.990 1.00 80.12 96 GLU A CA 1
ATOM 775 C C . GLU A 1 96 ? 7.941 6.351 -2.517 1.00 80.12 96 GLU A C 1
ATOM 777 O O . GLU A 1 96 ? 8.766 7.046 -3.104 1.00 80.12 96 GLU A O 1
ATOM 782 N N . GLY A 1 97 ? 7.036 5.623 -3.182 1.00 71.69 97 GLY A N 1
ATOM 783 C CA . GLY A 1 97 ? 6.952 5.543 -4.640 1.00 71.69 97 GLY A CA 1
ATOM 784 C C . GLY A 1 97 ? 8.104 4.789 -5.320 1.00 71.69 97 GLY A C 1
ATOM 785 O O . GLY A 1 97 ? 7.962 4.421 -6.484 1.00 71.69 97 GLY A O 1
ATOM 786 N N . TYR A 1 98 ? 9.210 4.511 -4.625 1.00 69.19 98 TYR A N 1
ATOM 787 C CA . TYR A 1 98 ? 10.376 3.804 -5.160 1.00 69.19 98 TYR A CA 1
ATOM 788 C C . TYR A 1 98 ? 10.771 2.640 -4.241 1.00 69.19 98 TYR A C 1
ATOM 790 O O . TYR A 1 98 ? 10.973 2.868 -3.050 1.00 69.19 98 TYR A O 1
ATOM 798 N N . PRO A 1 99 ? 10.888 1.403 -4.760 1.00 70.50 99 PRO A N 1
ATOM 799 C CA . PRO A 1 99 ? 11.462 0.299 -4.005 1.00 70.50 99 PRO A CA 1
ATOM 800 C C . PRO A 1 99 ? 12.938 0.532 -3.722 1.00 70.50 99 PRO A C 1
ATOM 802 O O . PRO A 1 99 ? 13.636 1.175 -4.502 1.00 70.50 99 PRO A O 1
ATOM 805 N N . ASN A 1 100 ? 13.432 -0.064 -2.641 1.00 65.12 100 ASN A N 1
ATOM 806 C CA . ASN A 1 100 ? 14.846 -0.047 -2.326 1.00 65.12 100 ASN A CA 1
ATOM 807 C C . ASN A 1 100 ? 15.661 -0.746 -3.440 1.00 65.12 100 ASN A C 1
ATOM 809 O O . ASN A 1 100 ? 16.600 -0.160 -3.982 1.00 65.12 100 ASN A O 1
ATOM 813 N N . VAL A 1 101 ? 15.222 -1.942 -3.843 1.00 65.12 101 VAL A N 1
ATOM 814 C CA . VAL A 1 101 ? 15.721 -2.700 -4.997 1.00 65.12 101 VAL A CA 1
ATOM 815 C C . VAL A 1 101 ? 14.839 -2.407 -6.223 1.00 65.12 101 VAL A C 1
ATOM 817 O O . VAL A 1 101 ? 13.888 -3.144 -6.520 1.00 65.12 101 VAL A O 1
ATOM 820 N N . ASP A 1 102 ? 15.151 -1.310 -6.927 1.00 63.00 102 ASP A N 1
ATOM 821 C CA . ASP A 1 102 ? 14.495 -0.883 -8.179 1.00 63.00 102 ASP A CA 1
ATOM 822 C C . ASP A 1 102 ? 15.366 -1.224 -9.413 1.00 63.00 102 ASP A C 1
ATOM 824 O O . ASP A 1 102 ? 16.506 -0.756 -9.500 1.00 63.00 102 ASP A O 1
ATOM 828 N N . PRO A 1 103 ? 14.853 -1.993 -10.396 1.00 59.38 103 PRO A N 1
ATOM 829 C CA . PR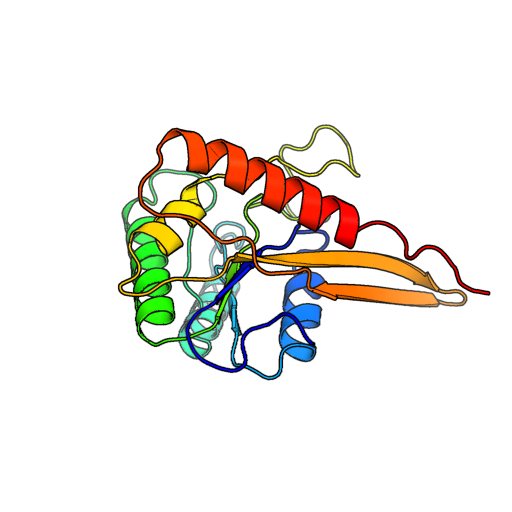O A 1 103 ? 15.558 -2.300 -11.644 1.00 59.38 103 PRO A CA 1
ATOM 830 C C . PRO A 1 103 ? 15.971 -1.084 -12.492 1.00 59.38 103 PRO A C 1
ATOM 832 O O . PRO A 1 103 ? 16.847 -1.222 -13.342 1.00 59.38 103 PRO A O 1
ATOM 835 N N . LEU A 1 104 ? 15.344 0.085 -12.312 1.00 59.72 104 LEU A N 1
ATOM 836 C CA . LEU A 1 104 ? 15.630 1.309 -13.079 1.00 59.72 104 LEU A CA 1
ATOM 837 C C . LEU A 1 104 ? 16.455 2.348 -12.310 1.00 59.72 104 LEU A C 1
ATOM 839 O O . LEU A 1 104 ? 16.711 3.438 -12.826 1.00 59.72 104 LEU A O 1
ATOM 843 N N . GLY A 1 105 ? 16.870 2.018 -11.088 1.00 56.47 105 GLY A N 1
ATOM 844 C CA . GLY A 1 105 ? 17.512 2.957 -10.182 1.00 56.47 105 GLY A CA 1
ATOM 845 C C . GLY A 1 105 ? 16.509 3.810 -9.405 1.00 56.47 105 GLY A C 1
ATOM 8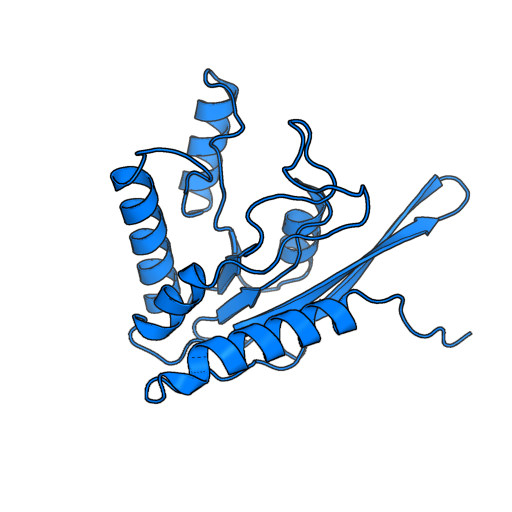46 O O . GLY A 1 105 ? 15.326 3.916 -9.725 1.00 56.47 105 GLY A O 1
ATOM 847 N N . THR A 1 106 ? 17.001 4.419 -8.336 1.00 60.53 106 THR A N 1
ATOM 848 C CA . THR A 1 106 ? 16.212 5.214 -7.390 1.00 60.53 106 THR A CA 1
ATOM 849 C C . THR A 1 106 ? 16.904 6.562 -7.191 1.00 60.53 106 THR A C 1
ATOM 851 O O . THR A 1 106 ? 18.112 6.647 -7.413 1.00 60.53 106 THR A O 1
ATOM 854 N N . PRO A 1 107 ? 16.203 7.622 -6.752 1.00 61.94 107 PRO A N 1
ATOM 855 C CA . PRO A 1 107 ? 16.857 8.881 -6.393 1.00 61.94 107 PRO A CA 1
ATOM 856 C C . PRO A 1 107 ? 17.618 8.809 -5.054 1.00 61.94 107 PRO A C 1
ATOM 858 O O . PRO A 1 107 ? 18.060 9.844 -4.559 1.00 61.94 107 PRO A O 1
ATOM 861 N N . LYS A 1 108 ? 17.735 7.622 -4.445 1.00 64.50 108 LYS A N 1
ATOM 862 C CA . LYS A 1 108 ? 18.416 7.424 -3.167 1.00 64.50 108 LYS A CA 1
ATOM 863 C C . LYS A 1 108 ? 19.916 7.649 -3.310 1.00 64.50 108 LYS A C 1
ATOM 865 O O . LYS A 1 108 ? 20.502 7.318 -4.340 1.00 64.50 108 LYS A O 1
ATOM 870 N N . GLN 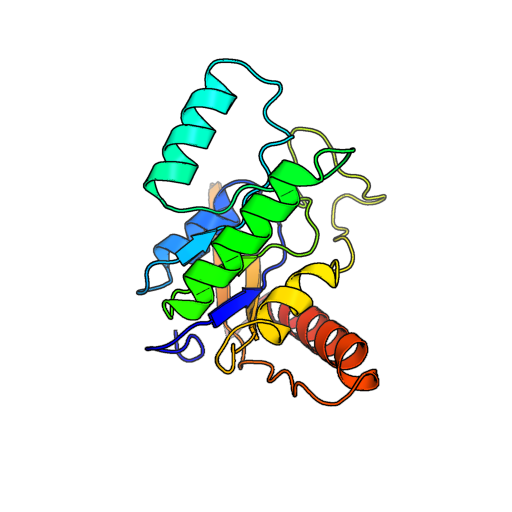A 1 109 ? 20.524 8.197 -2.266 1.00 59.41 109 GLN A N 1
ATOM 871 C CA . GLN A 1 109 ? 21.960 8.467 -2.226 1.00 59.41 109 GLN A CA 1
ATOM 872 C C . GLN A 1 109 ? 22.726 7.234 -1.733 1.00 59.41 109 GLN A C 1
ATOM 874 O O . GLN A 1 109 ? 23.868 7.021 -2.135 1.00 59.41 109 GLN A O 1
ATOM 879 N N . GLN A 1 110 ? 22.094 6.403 -0.892 1.00 61.03 110 GLN A N 1
ATOM 880 C CA . GLN A 1 110 ? 22.686 5.167 -0.377 1.00 61.03 110 GLN A CA 1
ATOM 881 C C . GLN A 1 110 ? 21.839 3.921 -0.698 1.00 61.03 110 GLN A C 1
ATOM 883 O O . GLN A 1 110 ? 20.611 4.015 -0.787 1.00 61.03 110 GLN A O 1
ATOM 888 N N . PRO A 1 111 ? 22.467 2.735 -0.849 1.00 60.19 111 PRO A N 1
ATOM 889 C CA . PRO A 1 111 ? 21.762 1.493 -1.164 1.00 60.19 111 PRO A CA 1
ATOM 890 C C . PRO A 1 111 ? 20.657 1.173 -0.155 1.00 60.19 111 PRO A C 1
ATOM 892 O O . PRO A 1 111 ? 19.520 0.982 -0.561 1.00 60.19 111 PRO A O 1
ATOM 895 N N . ASP A 1 112 ? 20.943 1.238 1.145 1.00 66.31 112 ASP A N 1
ATOM 896 C CA . ASP A 1 112 ? 19.997 0.859 2.205 1.00 66.31 112 ASP A CA 1
ATOM 897 C C . ASP A 1 112 ? 19.079 2.002 2.669 1.00 66.31 112 ASP A C 1
ATOM 899 O O . ASP A 1 112 ? 18.266 1.832 3.578 1.00 66.31 112 ASP A O 1
ATOM 903 N N . GLU A 1 113 ? 19.181 3.170 2.034 1.00 71.12 113 GLU A N 1
ATOM 904 C CA . GLU A 1 113 ? 18.305 4.298 2.324 1.00 71.12 113 GLU A CA 1
ATOM 905 C C . GLU A 1 113 ? 16.869 3.992 1.871 1.00 71.12 113 GLU A C 1
ATOM 907 O O . GLU A 1 113 ? 16.614 3.206 0.951 1.00 71.12 113 GLU A O 1
ATOM 912 N N . PHE A 1 114 ? 15.917 4.642 2.525 1.00 75.19 114 PHE A N 1
ATOM 913 C CA . PHE A 1 114 ? 14.515 4.669 2.136 1.00 75.19 114 PHE A CA 1
ATOM 914 C C . PHE A 1 114 ? 14.097 6.123 1.988 1.00 75.19 114 PHE A C 1
ATOM 916 O O . PHE A 1 114 ? 14.548 6.980 2.754 1.00 75.19 114 PHE A O 1
ATOM 923 N N . LEU A 1 115 ? 13.227 6.403 1.024 1.00 77.75 115 LEU A N 1
ATOM 924 C CA . LEU A 1 115 ? 12.734 7.762 0.838 1.00 77.75 115 LEU A CA 1
ATOM 925 C C . LEU A 1 115 ? 11.717 8.105 1.939 1.00 77.75 115 LEU A C 1
ATOM 927 O O . LEU A 1 115 ? 11.088 7.207 2.513 1.00 77.75 115 LEU A O 1
ATOM 931 N N . PRO A 1 116 ? 11.540 9.397 2.259 1.00 82.62 116 PRO A N 1
ATOM 932 C CA . PRO A 1 116 ? 10.461 9.809 3.143 1.00 82.62 116 PRO A CA 1
ATOM 933 C C . PRO A 1 116 ? 9.103 9.518 2.499 1.00 82.62 116 PRO A C 1
ATOM 935 O O . PRO A 1 116 ? 8.957 9.519 1.273 1.00 82.62 116 PRO A O 1
ATOM 938 N N . PHE A 1 117 ? 8.085 9.303 3.328 1.00 86.88 117 PHE A N 1
ATOM 939 C CA . PHE A 1 117 ? 6.726 9.073 2.839 1.00 86.88 117 PHE A CA 1
ATOM 940 C C . PHE A 1 117 ? 6.150 10.318 2.158 1.00 86.88 117 PHE A C 1
ATOM 942 O O . PHE A 1 117 ? 6.063 11.387 2.768 1.00 86.88 117 PHE A O 1
ATOM 949 N N . ASP A 1 118 ? 5.661 10.167 0.922 1.00 84.19 118 ASP A N 1
ATOM 950 C CA . ASP A 1 118 ? 4.833 11.195 0.298 1.00 84.19 118 ASP A CA 1
ATOM 951 C C . ASP A 1 118 ? 3.499 11.300 1.055 1.00 84.19 118 ASP A C 1
ATOM 953 O O . ASP A 1 118 ? 2.790 10.303 1.205 1.00 84.19 118 ASP A O 1
ATOM 957 N N . PRO A 1 119 ? 3.095 12.485 1.542 1.00 83.81 119 PRO A N 1
ATOM 958 C CA . PRO A 1 119 ? 1.871 12.618 2.318 1.00 83.81 119 PRO A CA 1
ATOM 959 C C . PRO A 1 119 ? 0.602 12.501 1.465 1.00 83.81 119 PRO A C 1
ATOM 961 O O . PRO A 1 119 ? -0.494 12.563 2.028 1.00 83.81 119 PRO A O 1
ATOM 964 N N . GLY A 1 120 ? 0.687 12.427 0.132 1.00 82.50 120 GLY A N 1
ATOM 965 C CA . GLY A 1 120 ? -0.441 12.502 -0.798 1.00 82.50 120 GLY A CA 1
ATOM 966 C C . GLY A 1 120 ? -1.511 11.439 -0.562 1.00 82.50 120 GLY A C 1
ATOM 967 O O . GLY A 1 120 ? -2.701 11.737 -0.679 1.00 82.50 120 GLY A O 1
ATOM 968 N N . PHE A 1 121 ? -1.126 10.239 -0.118 1.00 85.94 121 PHE A N 1
ATOM 969 C CA . PHE A 1 121 ? -2.083 9.170 0.185 1.00 85.94 121 PHE A CA 1
ATOM 970 C C . PHE A 1 121 ? -3.009 9.490 1.369 1.00 85.94 121 PHE A C 1
ATOM 972 O O . PHE A 1 121 ? -4.122 8.971 1.410 1.00 85.94 121 PHE A O 1
ATOM 979 N N . LEU A 1 122 ? -2.614 10.370 2.300 1.00 88.06 122 LEU A N 1
ATOM 980 C CA . LEU A 1 122 ? -3.464 10.765 3.436 1.00 88.06 122 LEU A CA 1
ATOM 981 C C . LEU A 1 122 ? -4.761 11.446 2.974 1.00 88.06 122 LEU A C 1
ATOM 983 O O . LEU A 1 122 ? -5.796 11.317 3.623 1.00 88.06 122 LEU A O 1
ATOM 987 N N . VAL A 1 123 ? -4.739 12.074 1.792 1.00 86.94 123 VAL A N 1
ATOM 988 C CA . VAL A 1 123 ? -5.932 12.660 1.161 1.00 86.94 123 VAL A CA 1
ATOM 989 C C . VAL A 1 123 ? -6.993 11.593 0.860 1.00 86.94 123 VAL A C 1
ATOM 991 O O . VAL A 1 123 ? -8.186 11.896 0.846 1.00 86.94 123 VAL A O 1
ATOM 994 N N . LEU A 1 124 ? -6.591 10.334 0.635 1.00 89.31 124 LEU A N 1
ATOM 995 C CA . LEU A 1 124 ? -7.528 9.228 0.427 1.00 89.31 124 LEU A CA 1
ATOM 996 C C . LEU A 1 124 ? -8.325 8.930 1.700 1.00 89.31 124 LEU A C 1
ATOM 998 O O . LEU A 1 124 ? -9.545 8.804 1.636 1.00 89.31 124 LEU A O 1
ATOM 1002 N N . ALA A 1 125 ? -7.649 8.875 2.850 1.00 88.75 125 ALA A N 1
ATOM 1003 C CA . ALA A 1 125 ? -8.295 8.666 4.144 1.00 88.75 125 ALA A CA 1
ATOM 1004 C C . ALA A 1 125 ? -9.185 9.860 4.539 1.00 88.75 125 ALA A C 1
ATOM 1006 O O . ALA A 1 125 ? -10.292 9.670 5.037 1.00 88.75 125 ALA A O 1
ATOM 1007 N N . GLU A 1 126 ? -8.743 11.089 4.249 1.00 87.50 126 GLU A N 1
ATOM 1008 C CA . GLU A 1 126 ? -9.515 12.322 4.474 1.00 87.50 126 GLU A CA 1
ATOM 1009 C C . GLU A 1 126 ? -10.826 12.358 3.684 1.00 87.50 126 GLU A C 1
ATOM 1011 O O . GLU A 1 126 ? -11.866 12.766 4.203 1.00 87.50 126 GLU A O 1
ATOM 1016 N N . ARG A 1 127 ? -10.774 11.960 2.408 1.00 89.06 127 ARG A N 1
ATOM 1017 C CA . ARG A 1 127 ? -11.901 12.084 1.472 1.00 89.06 127 ARG A CA 1
ATOM 1018 C C . ARG A 1 127 ? -12.799 10.855 1.407 1.00 89.06 127 ARG A C 1
ATOM 1020 O O . ARG A 1 127 ? -13.844 10.916 0.758 1.00 89.06 127 ARG A O 1
ATOM 1027 N N . ALA A 1 128 ? -12.414 9.750 2.037 1.00 88.69 128 ALA A N 1
ATOM 1028 C CA . ALA A 1 128 ? -13.285 8.593 2.166 1.00 88.69 128 ALA A CA 1
ATOM 1029 C C . ALA A 1 128 ? -14.580 8.968 2.911 1.00 88.69 128 ALA A C 1
ATOM 1031 O O . ALA A 1 128 ? -14.624 9.901 3.713 1.00 88.69 128 ALA A O 1
ATOM 1032 N N . ARG A 1 129 ? -15.672 8.251 2.650 1.00 88.44 129 ARG A N 1
ATOM 1033 C CA . ARG A 1 129 ? -16.977 8.514 3.286 1.00 88.44 129 ARG A CA 1
ATOM 1034 C C . ARG A 1 129 ? -17.074 7.995 4.719 1.00 88.44 129 ARG A C 1
ATOM 1036 O O . ARG A 1 129 ? -18.002 8.354 5.430 1.00 88.44 129 ARG A O 1
ATOM 1043 N N . CYS A 1 130 ? -16.131 7.160 5.125 1.00 86.12 130 CYS A N 1
ATOM 1044 C CA . CYS A 1 130 ? -16.040 6.563 6.448 1.00 86.12 130 CYS A CA 1
ATOM 1045 C C . CYS A 1 130 ? -14.634 6.763 7.017 1.00 86.12 130 CYS A C 1
ATOM 1047 O O . CYS A 1 130 ? -13.734 7.263 6.335 1.00 86.12 130 CYS A O 1
ATOM 1049 N N . GLU A 1 131 ? -14.461 6.406 8.286 1.00 88.69 131 GLU A N 1
ATOM 1050 C CA . GLU A 1 131 ? -13.144 6.350 8.903 1.00 88.69 131 GLU A CA 1
ATOM 1051 C C . GLU A 1 131 ? -12.316 5.236 8.252 1.00 88.69 131 GLU A C 1
ATOM 1053 O O . GLU A 1 131 ? -12.775 4.102 8.112 1.00 88.69 131 GLU A O 1
ATOM 1058 N N . VAL A 1 132 ? -11.103 5.582 7.820 1.00 91.38 132 VAL A N 1
ATOM 1059 C CA . VAL A 1 132 ? -10.183 4.653 7.164 1.00 91.38 132 VAL A CA 1
ATOM 1060 C C . VAL A 1 132 ? -8.966 4.459 8.067 1.00 91.38 132 VAL A C 1
ATOM 1062 O O . VAL A 1 132 ? -8.112 5.347 8.117 1.00 91.38 132 VAL A O 1
ATOM 1065 N N . PRO A 1 133 ? -8.860 3.326 8.780 1.00 92.31 133 PRO A N 1
ATOM 1066 C CA . PRO A 1 133 ? -7.674 3.005 9.561 1.00 92.31 133 PRO A CA 1
ATOM 1067 C C . PRO A 1 133 ? -6.433 2.903 8.667 1.00 92.31 133 PRO A C 1
ATOM 1069 O O . PRO A 1 133 ? -6.446 2.239 7.624 1.00 92.31 133 PRO A O 1
ATOM 1072 N N . LEU A 1 134 ? -5.349 3.549 9.103 1.00 93.38 134 LEU A N 1
ATOM 1073 C CA . LEU A 1 134 ? -4.027 3.446 8.489 1.00 93.38 134 LEU A CA 1
ATOM 1074 C C . LEU A 1 134 ? -3.229 2.385 9.247 1.00 93.38 134 LEU A C 1
ATOM 1076 O O . LEU A 1 134 ? -2.833 2.612 10.387 1.00 93.38 134 LEU A O 1
ATOM 1080 N N . VAL A 1 135 ? -3.009 1.224 8.643 1.00 94.88 135 VAL A N 1
ATOM 1081 C CA . VAL A 1 135 ? -2.315 0.102 9.285 1.00 94.88 135 VAL A CA 1
ATOM 1082 C C . VAL A 1 135 ? -0.853 0.103 8.832 1.00 94.88 135 VAL A C 1
ATOM 1084 O O . VAL A 1 135 ? -0.598 -0.155 7.651 1.00 94.88 135 VAL A O 1
ATOM 1087 N N . PRO A 1 136 ? 0.117 0.390 9.719 1.00 95.00 136 PRO A N 1
ATOM 1088 C CA . PRO A 1 136 ? 1.529 0.274 9.384 1.00 95.00 136 PRO A CA 1
ATOM 1089 C C . PRO A 1 136 ? 1.908 -1.196 9.187 1.00 95.00 136 PRO A C 1
ATOM 1091 O O . PRO A 1 136 ? 1.528 -2.068 9.972 1.00 95.00 136 PRO A O 1
ATOM 1094 N N . VAL A 1 137 ? 2.677 -1.467 8.139 1.00 94.31 137 VAL A N 1
ATOM 1095 C CA . VAL A 1 137 ? 3.136 -2.804 7.770 1.00 94.31 137 VAL A CA 1
ATOM 1096 C C . VAL A 1 137 ? 4.649 -2.791 7.617 1.00 94.31 137 VAL A C 1
ATOM 1098 O O . VAL A 1 137 ? 5.181 -2.115 6.740 1.00 94.31 137 VAL A O 1
ATOM 1101 N N . GLY A 1 138 ? 5.334 -3.546 8.472 1.00 91.81 138 GLY A N 1
ATOM 1102 C CA . GLY A 1 138 ? 6.779 -3.722 8.411 1.00 91.81 138 GLY A CA 1
ATOM 1103 C C . GLY A 1 138 ? 7.173 -4.986 7.664 1.00 91.81 138 GLY A C 1
ATOM 1104 O O . GLY A 1 138 ? 6.556 -6.042 7.835 1.00 91.81 138 GLY A O 1
ATOM 1105 N N . LEU A 1 139 ? 8.218 -4.863 6.853 1.00 89.19 139 LEU A N 1
ATOM 1106 C CA . LEU A 1 139 ? 8.824 -5.950 6.095 1.00 89.19 139 LEU A CA 1
ATOM 1107 C C . LEU A 1 139 ? 10.310 -5.992 6.429 1.00 89.19 139 LEU A C 1
ATOM 1109 O O . LEU A 1 139 ? 11.020 -5.008 6.240 1.00 89.19 139 LEU A O 1
ATOM 1113 N N . TRP A 1 140 ? 10.778 -7.145 6.890 1.00 87.62 140 TRP A N 1
ATOM 1114 C CA . TRP A 1 140 ? 12.193 -7.384 7.137 1.00 87.62 140 TRP A CA 1
ATOM 1115 C C . TRP A 1 140 ? 12.652 -8.629 6.393 1.00 87.62 140 TRP A C 1
ATOM 1117 O O . TRP A 1 140 ? 11.996 -9.669 6.451 1.00 87.62 140 TRP A O 1
ATOM 1127 N N . TYR A 1 141 ? 13.788 -8.536 5.711 1.00 84.12 141 TYR A N 1
ATOM 1128 C CA . TYR A 1 141 ? 14.352 -9.626 4.928 1.00 84.12 141 TYR A CA 1
ATOM 1129 C C . TYR A 1 141 ? 15.691 -10.054 5.512 1.00 84.12 141 TYR A C 1
ATOM 1131 O O . TYR A 1 141 ? 16.554 -9.226 5.789 1.00 84.12 141 TYR A O 1
ATOM 1139 N N . THR A 1 142 ? 15.892 -11.362 5.632 1.00 84.62 142 THR A N 1
ATOM 1140 C CA . THR A 1 142 ? 17.189 -11.938 5.982 1.00 84.62 142 THR A CA 1
ATOM 1141 C C . THR A 1 142 ? 17.544 -13.090 5.064 1.00 84.62 142 THR A C 1
ATOM 1143 O O . THR A 1 142 ? 16.676 -13.825 4.582 1.00 84.62 142 THR A O 1
ATOM 1146 N N . ARG A 1 143 ? 18.840 -13.250 4.807 1.00 80.94 143 ARG A N 1
ATOM 1147 C CA . ARG A 1 143 ? 19.359 -14.375 4.033 1.00 80.94 143 ARG A CA 1
ATOM 1148 C C . ARG A 1 143 ? 19.480 -15.591 4.940 1.00 80.94 143 ARG A C 1
ATOM 1150 O O . ARG A 1 143 ? 20.025 -15.504 6.036 1.00 80.94 143 ARG A O 1
ATOM 1157 N N . ARG A 1 144 ? 19.002 -16.740 4.466 1.00 78.62 144 ARG A N 1
ATOM 1158 C CA . ARG A 1 144 ? 19.187 -18.032 5.131 1.00 78.62 144 ARG A CA 1
ATOM 1159 C C . ARG A 1 144 ? 20.298 -18.817 4.430 1.00 78.62 144 ARG A C 1
ATOM 1161 O O . ARG A 1 144 ? 20.409 -18.781 3.207 1.00 78.62 144 ARG A O 1
ATOM 1168 N N . ALA A 1 145 ? 21.111 -19.531 5.205 1.00 69.12 145 ALA A N 1
ATOM 1169 C CA . ALA A 1 145 ? 22.089 -20.490 4.692 1.00 69.12 145 ALA A CA 1
ATOM 1170 C C . ALA A 1 145 ? 21.553 -21.941 4.796 1.00 69.12 145 ALA A C 1
ATOM 1172 O O . ALA A 1 145 ? 20.895 -22.245 5.797 1.00 69.12 145 ALA A O 1
ATOM 1173 N N . PRO A 1 146 ? 21.822 -22.835 3.814 1.00 68.12 146 PRO A N 1
ATOM 1174 C CA . PRO A 1 146 ? 22.462 -22.581 2.522 1.00 68.12 146 PRO A CA 1
ATOM 1175 C C . PRO A 1 146 ? 21.417 -22.170 1.463 1.00 68.12 146 PRO A C 1
ATOM 1177 O O . PRO A 1 146 ? 20.696 -23.006 0.927 1.00 68.12 146 PRO A O 1
ATOM 1180 N N . GLY A 1 147 ? 21.350 -20.873 1.150 1.00 68.38 147 GLY A N 1
ATOM 1181 C CA . GLY A 1 147 ? 20.452 -20.317 0.136 1.00 68.38 147 GLY A CA 1
ATOM 1182 C C . GLY A 1 147 ? 19.020 -20.065 0.627 1.00 68.38 147 GLY A C 1
ATOM 1183 O O . GLY A 1 147 ? 18.453 -20.816 1.417 1.00 68.38 147 GLY A O 1
ATOM 1184 N N . GLY A 1 148 ? 18.426 -18.978 0.131 1.00 75.62 148 GLY A N 1
ATOM 1185 C CA . GLY A 1 148 ? 17.046 -18.591 0.418 1.00 75.62 148 GLY A CA 1
ATOM 1186 C C . GLY A 1 148 ? 16.922 -17.285 1.198 1.00 75.62 148 GLY A C 1
ATOM 1187 O O . GLY A 1 148 ? 17.867 -16.790 1.815 1.00 75.62 148 GLY A O 1
ATOM 1188 N N . TRP A 1 149 ? 15.721 -16.721 1.156 1.00 78.50 149 TRP A N 1
ATOM 1189 C CA . TRP A 1 149 ? 15.355 -15.517 1.890 1.00 78.50 149 TRP A CA 1
ATOM 1190 C C . TRP A 1 149 ? 14.236 -15.851 2.865 1.00 78.50 149 TRP A C 1
ATOM 1192 O O . TRP A 1 149 ? 13.299 -16.575 2.530 1.00 78.50 149 TRP A O 1
ATOM 1202 N N . ARG A 1 150 ? 14.328 -15.312 4.076 1.00 83.38 150 ARG A N 1
ATOM 1203 C CA . ARG A 1 150 ? 13.227 -15.278 5.032 1.00 83.38 150 ARG A CA 1
ATOM 1204 C C . ARG A 1 150 ? 12.722 -13.846 5.094 1.00 83.38 150 ARG A C 1
ATOM 1206 O O . ARG A 1 150 ? 13.494 -12.939 5.391 1.00 83.38 150 ARG A O 1
ATOM 1213 N N . ALA A 1 151 ? 11.436 -13.673 4.822 1.00 83.69 151 ALA A N 1
ATOM 1214 C CA . ALA A 1 151 ? 10.733 -12.420 5.035 1.00 83.69 151 ALA A CA 1
ATOM 1215 C C . ALA A 1 151 ? 9.930 -12.514 6.338 1.00 83.69 151 ALA A C 1
ATOM 1217 O O . ALA A 1 151 ? 9.195 -13.479 6.553 1.00 83.69 151 ALA A O 1
ATOM 1218 N N . CYS A 1 152 ? 10.074 -11.520 7.204 1.00 87.75 152 CYS A N 1
ATOM 1219 C CA . CYS A 1 152 ? 9.213 -11.305 8.354 1.00 87.75 152 CYS A CA 1
ATOM 1220 C C . CYS A 1 152 ? 8.256 -10.163 8.020 1.00 87.75 152 CYS A C 1
ATOM 1222 O O . CYS A 1 152 ? 8.690 -9.066 7.674 1.00 87.75 152 CYS A O 1
ATOM 1224 N N . LEU A 1 153 ? 6.959 -10.436 8.136 1.00 89.88 153 LEU A N 1
ATOM 1225 C CA . LEU A 1 153 ? 5.890 -9.474 7.910 1.00 89.88 153 LEU A CA 1
ATOM 1226 C C . LEU A 1 153 ? 5.205 -9.175 9.244 1.00 89.88 153 LEU A C 1
ATOM 1228 O O . LEU A 1 153 ? 4.757 -10.099 9.926 1.00 89.88 153 LEU A O 1
ATOM 1232 N N . ARG A 1 154 ? 5.108 -7.896 9.611 1.00 91.94 154 ARG A N 1
ATOM 1233 C CA . ARG A 1 154 ? 4.431 -7.453 10.838 1.00 91.94 154 ARG A CA 1
ATOM 1234 C C . ARG A 1 154 ? 3.400 -6.382 10.522 1.00 91.94 154 ARG A C 1
ATOM 1236 O O . ARG A 1 154 ? 3.665 -5.470 9.748 1.00 91.94 154 ARG A O 1
ATOM 1243 N N . PHE A 1 155 ? 2.243 -6.477 11.164 1.00 92.94 155 PHE A N 1
ATOM 1244 C CA . PHE A 1 155 ? 1.175 -5.483 11.082 1.00 92.94 155 PHE A CA 1
ATOM 1245 C C . PHE A 1 155 ? 1.076 -4.785 12.435 1.00 92.94 155 PHE A C 1
ATOM 1247 O O . PHE A 1 155 ? 0.842 -5.461 13.437 1.00 92.94 155 PHE A O 1
ATOM 1254 N N . GLY A 1 156 ? 1.265 -3.470 12.479 1.00 92.00 156 GLY A N 1
ATOM 1255 C CA . GLY A 1 156 ? 1.139 -2.691 13.712 1.00 92.00 156 GLY A CA 1
ATOM 1256 C C . GLY A 1 156 ? -0.279 -2.194 13.951 1.00 92.00 156 GLY A C 1
ATOM 1257 O O . GLY A 1 156 ? -1.145 -2.314 13.084 1.00 92.00 156 GLY A O 1
ATOM 1258 N N . ALA A 1 157 ? -0.504 -1.622 15.133 1.00 91.56 157 ALA A N 1
ATOM 1259 C CA . ALA A 1 157 ? -1.791 -1.049 15.503 1.00 91.56 157 ALA A CA 1
ATOM 1260 C C . ALA A 1 157 ? -2.210 0.066 14.520 1.00 91.56 157 ALA A C 1
ATOM 1262 O O . ALA A 1 157 ? -1.358 0.861 14.103 1.00 91.56 157 ALA A O 1
ATOM 1263 N N . PRO A 1 158 ? -3.502 0.157 14.153 1.00 91.00 158 PRO A N 1
ATOM 1264 C CA . PRO A 1 158 ? -3.988 1.221 13.286 1.00 91.00 158 PRO A CA 1
ATOM 1265 C C . PRO A 1 158 ? -3.693 2.613 13.853 1.00 91.00 158 PRO A C 1
ATOM 1267 O O . PRO A 1 158 ? -4.003 2.918 15.004 1.00 91.00 158 PRO A O 1
ATOM 1270 N N . VAL A 1 159 ? -3.139 3.490 13.021 1.00 87.19 159 VAL A N 1
ATOM 1271 C CA . VAL A 1 159 ? -2.966 4.906 13.338 1.00 87.19 159 VAL A CA 1
ATOM 1272 C C . VAL A 1 159 ? -4.236 5.638 12.922 1.00 87.19 159 VAL A C 1
ATOM 1274 O O . VAL A 1 159 ? -4.481 5.854 11.733 1.00 87.19 159 VAL A O 1
ATOM 1277 N N . SER A 1 160 ? -5.050 6.036 13.901 1.00 70.81 160 SER A N 1
ATOM 1278 C CA . SER A 1 160 ? -6.230 6.860 13.639 1.00 70.81 160 SER A CA 1
ATOM 1279 C C . SER A 1 160 ? -5.823 8.237 13.119 1.00 70.81 160 SER A C 1
ATOM 1281 O O . SER A 1 160 ? -4.970 8.932 13.688 1.00 70.81 160 SER A O 1
ATOM 1283 N N . TYR A 1 161 ? -6.469 8.643 12.031 1.00 68.25 161 TYR A N 1
ATOM 1284 C CA . TYR A 1 161 ? -6.333 9.965 11.446 1.00 68.25 161 TYR A CA 1
ATOM 1285 C C . TYR A 1 161 ? -7.595 10.780 11.741 1.00 68.25 161 TYR A C 1
ATOM 1287 O O . TYR A 1 161 ? -8.617 10.622 11.076 1.00 68.25 161 TYR A O 1
ATOM 1295 N N . ALA A 1 162 ? -7.542 11.644 12.757 1.00 60.69 162 ALA A N 1
ATOM 1296 C CA . ALA A 1 162 ? -8.657 12.533 13.070 1.00 60.69 162 ALA A CA 1
ATOM 1297 C C . ALA A 1 162 ? -8.754 13.644 12.011 1.00 60.69 162 ALA A C 1
ATOM 1299 O O . ALA A 1 162 ? -7.817 14.423 11.830 1.00 60.69 162 ALA A O 1
ATOM 1300 N N . ARG A 1 163 ? -9.906 13.708 11.335 1.00 57.28 163 ARG A N 1
ATOM 1301 C CA . ARG A 1 163 ? -10.184 14.533 10.147 1.00 57.28 163 ARG A CA 1
ATOM 1302 C C . ARG A 1 163 ? -10.048 16.056 10.376 1.00 57.28 163 ARG A C 1
ATOM 1304 O O . ARG A 1 163 ? -9.832 16.789 9.418 1.00 57.28 163 ARG A O 1
ATOM 1311 N N . ASP A 1 164 ? -10.062 16.510 11.634 1.00 51.38 164 ASP A N 1
ATOM 1312 C CA . ASP A 1 164 ? -10.291 17.921 11.998 1.00 51.38 164 ASP A CA 1
ATOM 1313 C C . ASP A 1 164 ? -9.069 18.687 12.547 1.00 51.38 164 ASP A C 1
ATOM 1315 O O . ASP A 1 164 ? -9.216 19.760 13.131 1.00 51.38 164 ASP A O 1
ATOM 1319 N N . ARG A 1 165 ? -7.831 18.196 12.382 1.00 55.16 165 ARG A N 1
ATOM 1320 C CA . ARG A 1 165 ? -6.635 18.958 12.807 1.00 55.16 165 ARG A CA 1
ATOM 1321 C C . ARG A 1 165 ? -5.586 19.036 11.702 1.00 55.16 165 ARG A C 1
ATOM 1323 O O . ARG A 1 165 ? -4.902 18.059 11.426 1.00 55.16 165 ARG A O 1
ATOM 1330 N N . GLN A 1 166 ? -5.370 20.230 11.140 1.00 52.03 166 GLN A N 1
ATOM 1331 C CA . GLN A 1 166 ? -4.289 20.519 10.176 1.00 52.03 166 GLN A CA 1
ATOM 1332 C C . GLN A 1 166 ? -2.879 20.213 10.729 1.00 52.03 166 GLN A C 1
ATOM 1334 O O . GLN A 1 166 ? -2.008 19.781 9.978 1.00 52.03 166 GLN A O 1
ATOM 1339 N N . GLY A 1 167 ? -2.662 20.317 12.049 1.00 57.53 167 GLY A N 1
ATOM 1340 C CA . GLY A 1 167 ? -1.442 19.822 12.717 1.00 57.53 167 GLY A CA 1
ATOM 1341 C C . GLY A 1 167 ? -1.357 18.289 12.829 1.00 57.53 167 GLY A C 1
ATOM 1342 O O . GLY A 1 167 ? -0.292 17.730 13.088 1.00 57.53 167 GLY A O 1
ATOM 1343 N N . GLY A 1 168 ? -2.470 17.594 12.592 1.00 70.75 168 GLY A N 1
ATOM 1344 C CA . GLY A 1 168 ? -2.601 16.143 12.645 1.00 70.75 168 GLY A CA 1
ATOM 1345 C C . GLY A 1 168 ? -1.947 15.426 11.468 1.00 70.75 168 GLY A C 1
ATOM 1346 O O . GLY A 1 168 ? -1.428 14.335 11.672 1.00 70.75 168 GLY A O 1
ATOM 1347 N N . ARG A 1 169 ? -1.880 16.033 10.272 1.00 78.81 169 ARG A N 1
ATOM 1348 C CA . ARG A 1 169 ? -1.306 15.390 9.072 1.00 78.81 169 ARG A CA 1
ATOM 1349 C C . ARG A 1 169 ? 0.166 15.059 9.208 1.00 78.81 169 ARG A C 1
ATOM 1351 O O . ARG A 1 169 ? 0.551 13.906 9.042 1.00 78.81 169 ARG A O 1
ATOM 1358 N N . ARG A 1 170 ? 0.981 16.050 9.566 1.00 82.19 170 ARG A N 1
ATOM 1359 C CA . ARG A 1 170 ? 2.421 15.849 9.765 1.00 82.19 170 ARG A CA 1
ATOM 1360 C C . ARG A 1 170 ? 2.700 14.899 10.931 1.00 82.19 170 ARG A C 1
ATOM 1362 O O . ARG A 1 170 ? 3.558 14.034 10.815 1.00 82.19 170 ARG A O 1
ATOM 1369 N N . ALA A 1 171 ? 1.953 15.030 12.028 1.00 83.44 171 ALA A N 1
ATOM 1370 C CA . ALA A 1 171 ? 2.112 14.167 13.194 1.00 83.44 171 ALA A CA 1
ATOM 1371 C C . ALA A 1 171 ? 1.699 12.712 12.905 1.00 83.44 171 ALA A C 1
ATOM 1373 O O . ALA A 1 171 ? 2.389 11.787 13.318 1.00 83.44 171 ALA A O 1
ATOM 1374 N N . ALA A 1 172 ? 0.599 12.498 12.178 1.00 84.94 172 ALA A N 1
ATOM 1375 C CA . ALA A 1 172 ? 0.155 11.172 11.762 1.00 84.94 172 ALA A CA 1
ATOM 1376 C C . ALA A 1 172 ? 1.140 10.534 10.782 1.00 84.94 172 ALA A C 1
ATOM 1378 O O . ALA A 1 172 ? 1.485 9.373 10.969 1.00 84.94 172 ALA A O 1
ATOM 1379 N N . LEU A 1 173 ? 1.642 11.300 9.805 1.00 89.06 173 LEU A N 1
ATOM 1380 C CA . LEU A 1 173 ? 2.683 10.836 8.890 1.00 89.06 173 LEU A CA 1
ATOM 1381 C C . LEU A 1 173 ? 3.935 10.400 9.659 1.00 89.06 173 LEU A C 1
ATOM 1383 O O . LEU A 1 173 ? 4.400 9.286 9.463 1.00 89.06 173 LEU A O 1
ATOM 1387 N N . GLY A 1 174 ? 4.420 11.230 10.588 1.00 89.00 174 GLY A N 1
ATOM 1388 C CA . GLY A 1 174 ? 5.597 10.912 11.398 1.00 89.00 174 GLY A CA 1
ATOM 1389 C C . GLY A 1 174 ? 5.406 9.689 12.302 1.00 89.00 174 GLY A C 1
ATOM 1390 O O . GLY A 1 174 ? 6.311 8.863 12.405 1.00 89.00 174 GLY A O 1
ATOM 1391 N N . ARG A 1 175 ? 4.224 9.526 12.917 1.00 90.00 175 ARG A N 1
ATOM 1392 C CA . ARG A 1 175 ? 3.885 8.315 13.691 1.00 90.00 175 ARG A CA 1
ATOM 1393 C C . ARG A 1 175 ? 3.854 7.074 12.812 1.00 90.00 175 ARG A C 1
ATOM 1395 O O . ARG A 1 175 ? 4.378 6.041 13.204 1.00 90.00 175 ARG A O 1
ATOM 1402 N N . LEU A 1 176 ? 3.245 7.182 11.638 1.00 91.88 176 LEU A N 1
ATOM 1403 C CA . LEU A 1 176 ? 3.095 6.077 10.704 1.00 91.88 176 LEU A CA 1
ATOM 1404 C C . LEU A 1 176 ? 4.448 5.644 10.135 1.00 91.88 176 LEU A C 1
ATOM 1406 O O . LEU A 1 176 ? 4.755 4.460 10.144 1.00 91.88 176 LEU A O 1
ATOM 1410 N N . GLU A 1 177 ? 5.281 6.592 9.712 1.00 91.75 177 GLU A N 1
ATOM 1411 C CA . GLU A 1 177 ? 6.642 6.320 9.247 1.00 91.75 177 GLU A CA 1
ATOM 1412 C C . GLU A 1 177 ? 7.505 5.700 10.354 1.00 91.75 177 GLU A C 1
ATOM 1414 O O . GLU A 1 177 ? 8.182 4.700 10.115 1.00 91.75 177 GLU A O 1
ATOM 1419 N N . SER A 1 178 ? 7.422 6.221 11.584 1.00 91.19 178 SER A N 1
ATOM 1420 C CA . SER A 1 178 ? 8.137 5.647 12.733 1.00 91.19 178 SER A CA 1
ATOM 1421 C C . SER A 1 178 ? 7.674 4.224 13.044 1.00 91.19 178 SER A C 1
ATOM 1423 O O . SER A 1 178 ? 8.514 3.347 13.217 1.00 91.19 178 SER A O 1
ATOM 1425 N N . ALA A 1 179 ? 6.360 3.980 13.048 1.00 92.81 179 ALA A N 1
ATOM 1426 C CA . ALA A 1 179 ? 5.797 2.657 13.294 1.00 92.81 179 ALA A CA 1
ATOM 1427 C C . ALA A 1 179 ? 6.204 1.660 12.203 1.00 92.81 179 ALA A C 1
ATOM 1429 O O . ALA A 1 179 ? 6.609 0.544 12.508 1.00 92.81 179 ALA A O 1
ATOM 1430 N N . VAL A 1 180 ? 6.146 2.047 10.924 1.00 92.69 180 VAL A N 1
ATOM 1431 C CA . VAL A 1 180 ? 6.596 1.167 9.837 1.00 92.69 180 VAL A CA 1
ATOM 1432 C C . VAL A 1 180 ? 8.090 0.862 9.967 1.00 92.69 180 VAL A C 1
ATOM 1434 O O . VAL A 1 180 ? 8.484 -0.289 9.768 1.00 92.69 180 VAL A O 1
ATOM 1437 N N . ARG A 1 181 ? 8.918 1.857 10.316 1.00 90.69 181 ARG A N 1
ATOM 1438 C CA . ARG A 1 181 ? 10.355 1.657 10.545 1.00 90.69 181 ARG A CA 1
ATOM 1439 C C . ARG A 1 181 ? 10.598 0.633 11.650 1.00 90.69 181 ARG A C 1
ATOM 1441 O O . ARG A 1 181 ? 11.260 -0.360 11.384 1.00 90.69 181 ARG A O 1
ATOM 1448 N N . GLU A 1 182 ? 10.002 0.830 12.821 1.00 91.44 182 GLU A N 1
ATOM 1449 C CA . GLU A 1 182 ? 10.124 -0.077 13.972 1.00 91.44 182 GLU A CA 1
ATOM 1450 C C . GLU A 1 182 ? 9.663 -1.505 13.629 1.00 91.44 182 GLU A C 1
ATOM 1452 O O . GLU A 1 182 ? 10.340 -2.490 13.913 1.00 91.44 182 GLU A O 1
ATOM 1457 N N . LEU A 1 183 ? 8.544 -1.650 12.913 1.00 91.06 183 LEU A N 1
ATOM 1458 C CA . LEU A 1 183 ? 8.057 -2.963 12.477 1.00 91.06 183 LEU A CA 1
ATOM 1459 C C . LEU A 1 183 ? 8.971 -3.645 11.448 1.00 91.06 183 LEU A C 1
ATOM 1461 O O . LEU A 1 183 ? 8.906 -4.868 11.309 1.00 91.06 183 LEU A O 1
ATOM 1465 N N . SER A 1 184 ? 9.769 -2.868 10.715 1.00 88.75 184 SER A N 1
ATOM 1466 C CA . SER A 1 184 ? 10.709 -3.354 9.696 1.00 88.75 184 SER A CA 1
ATOM 1467 C C . SER A 1 184 ? 12.099 -3.650 10.265 1.00 88.75 184 SER A C 1
ATOM 1469 O O . SER A 1 184 ? 12.972 -4.117 9.533 1.00 88.75 184 SER A O 1
ATOM 1471 N N . GLU A 1 185 ? 12.325 -3.400 11.557 1.00 86.88 185 GLU A N 1
ATOM 1472 C CA . GLU A 1 185 ? 13.571 -3.754 12.229 1.00 86.88 185 GLU A CA 1
ATOM 1473 C C . GLU A 1 185 ? 13.677 -5.274 12.453 1.00 86.88 185 GLU A C 1
ATOM 1475 O O . GLU A 1 185 ? 12.652 -5.981 12.537 1.00 86.88 185 GLU A O 1
ATOM 1480 N N . PRO A 1 186 ? 14.914 -5.807 12.551 1.00 82.69 186 PRO A N 1
ATOM 1481 C CA . PRO A 1 186 ? 15.137 -7.216 12.838 1.00 82.69 186 PRO A CA 1
ATOM 1482 C C . PRO A 1 186 ? 14.314 -7.636 14.058 1.00 82.69 186 PRO A C 1
ATOM 1484 O O . PRO A 1 186 ? 14.242 -6.880 15.027 1.00 82.69 186 PRO A O 1
ATOM 1487 N N . PRO A 1 187 ? 13.649 -8.803 14.036 1.00 73.25 187 PRO A N 1
ATOM 1488 C CA . PRO A 1 187 ? 12.998 -9.293 15.244 1.00 73.25 187 PRO A CA 1
ATOM 1489 C C . PRO A 1 187 ? 14.058 -9.377 16.335 1.00 73.25 187 PRO A C 1
ATOM 1491 O O . PRO A 1 187 ? 15.089 -10.013 16.118 1.00 73.25 187 PRO A O 1
ATOM 1494 N N . GLY A 1 188 ? 13.817 -8.731 17.480 1.00 60.31 188 GLY A N 1
ATOM 1495 C CA . GLY A 1 188 ? 14.583 -9.028 18.684 1.00 60.31 188 GLY A CA 1
ATOM 1496 C C . GLY A 1 188 ? 14.504 -10.535 18.884 1.00 60.31 188 GLY A C 1
ATOM 1497 O O . GLY A 1 188 ? 13.401 -11.069 18.943 1.00 60.31 188 GLY A O 1
ATOM 1498 N N . CYS A 1 189 ? 15.643 -11.215 18.827 1.00 32.22 189 CYS A N 1
ATOM 1499 C CA . CYS A 1 189 ? 15.733 -12.668 18.837 1.00 32.22 189 CYS A CA 1
ATOM 1500 C C . CYS A 1 189 ? 15.274 -13.180 20.212 1.00 32.22 189 CYS A C 1
ATOM 1502 O O . CYS A 1 189 ? 15.928 -12.839 21.197 1.00 32.22 189 CYS A O 1
ATOM 1504 N N . PRO A 1 190 ? 14.194 -13.970 20.344 1.00 38.06 190 PRO A N 1
ATOM 1505 C CA . PRO A 1 190 ? 14.210 -15.039 21.321 1.00 38.06 190 PRO A CA 1
ATOM 1506 C C . PRO A 1 190 ? 14.959 -16.212 20.678 1.00 38.06 190 PRO A C 1
ATOM 1508 O O . PRO A 1 190 ? 14.558 -16.688 19.611 1.00 38.06 190 PRO A O 1
ATOM 1511 N N . ASP A 1 191 ? 16.068 -16.611 21.298 1.00 33.97 191 ASP A N 1
ATOM 1512 C CA . ASP A 1 191 ? 16.692 -17.916 21.050 1.00 33.97 191 ASP A CA 1
ATOM 1513 C C . ASP A 1 191 ? 15.699 -19.064 21.308 1.00 33.97 191 ASP A C 1
ATOM 1515 O O . ASP A 1 191 ? 14.881 -18.946 22.255 1.00 33.97 191 ASP A O 1
#

Sequence (191 aa):
MENVPERGPAILVARHYHHLYDAAAILANVRREVHVLVALDWLGGGWRLAVMRWLAAAARWPVVWRRGRACRINREGYRASLNLLNEGRVLLIFPEGYPNVDPLGTPKQQPDEFLPFDPGFLVLAERARCEVPLVPVGLWYTRRAPGGWRACLRFGAPVSYARDRQGGRRAALGRLESAVRELSEPPGCPD

Secondary structure (DSSP, 8-state):
-TTS-SSS-EEEEE--SBTTHHHHHHHHT-SS-EEE-EE-TTS-SHHHHHHHHHHHHHTT--EE-SSSS-HHHHHHHHHHHHHHHHTT-EEEE-TTSS-SB-TT--S-SSTT--PPPPGGGHHHHHHSSS---EEEEEEEEEEPTTS-EEEEEEEPPPB---TT-HHHHHHHHHHHHHHHHHHTSPPPPP-

Radius of gyration: 16.53 Å; chains: 1; bounding box: 40×43×47 Å

Foldseek 3Di:
DPADDPWAEAEEEAAAADPPVVVVVVCVPDPFLEAEQDELQPVPDDPVSVVVVVVNVVSLHQYDHPDDPVVVSNVRSLVSLLVCNLVRGYYYYNQQNDHLDDPVDDPDPDSPDTGQGDLVCVVSCLPHPDHYWYKQKAWEWDADPPGDIDIDIDIDHTQGQDNPDPVRSVVSSVVSVVVRVVNNDDPPDDD

pLDDT: mean 81.23, std 13.01, range [32.22, 95.94]